Protein AF-A0A834W9T8-F1 (afdb_monomer)

Foldseek 3Di:
DPPVVVVVVVVVVVVVVVVVVVLVVVVVVPPDDPCVVVVHDPLLVVLVSVVCQLPVPCVVQQDDDPVCSVPRDGLVVLLVVLVVQAAHEEEQQDCFLNSNVQNVVVGYPYYHYHHPDVVRVLNNLRNHADAEEEEEFDCPPPCNVVDQEREQCSTPPHGNLVVLVSRVSRYQWYKYWFAARYDVVNVQVSQVVDVVGWFKDWAFDDDPNDTGTIIMTTHPVDPDGDPPPPDDPPPPPDDDDDDDD

Secondary structure (DSSP, 8-state):
--HHHHHHHHHHHHHHHHHHHHHHHHHTT--SSTTGGGT--TTTHHHHTTHHHH-TTGGGT----HHHHHHPPPHHHHHHHHHTTTTSEEEETT-TTSHHHHHHHTTSSEEEE--SSHHHHHHHHHH---S-EEE-----GGGGGG-SSB-GGG-SSS-HHHHHHHHHTT-S-EEEEEETTB-HHHHHHHHHTSSSPPPEEEEEEEETTEEEEEEEEESTT-SSPPP-----S-S----------

Structure (mmCIF, N/CA/C/O backbone):
data_AF-A0A834W9T8-F1
#
_entry.id   AF-A0A834W9T8-F1
#
loop_
_atom_site.group_PDB
_atom_site.id
_atom_site.type_symbol
_atom_site.label_atom_id
_atom_site.label_alt_id
_atom_site.label_comp_id
_atom_site.label_asym_id
_atom_site.label_entity_id
_atom_site.label_seq_id
_atom_site.pdbx_PDB_ins_code
_atom_site.Cartn_x
_atom_site.Cartn_y
_atom_site.Cartn_z
_atom_site.occupancy
_atom_site.B_iso_or_equiv
_atom_site.auth_seq_id
_atom_site.auth_comp_id
_atom_site.auth_asym_id
_atom_site.auth_atom_id
_atom_site.pdbx_PDB_model_num
ATOM 1 N N . MET A 1 1 ? -38.778 -13.005 1.662 1.00 46.00 1 MET A N 1
ATOM 2 C CA . MET A 1 1 ? -37.693 -12.886 2.674 1.00 46.00 1 MET A CA 1
ATOM 3 C C . MET A 1 1 ? -37.247 -11.435 2.972 1.00 46.00 1 MET A C 1
ATOM 5 O O . MET A 1 1 ? -36.174 -11.239 3.527 1.00 46.00 1 MET A O 1
ATOM 9 N N . SER A 1 2 ? -38.063 -10.403 2.703 1.00 54.81 2 SER A N 1
ATOM 10 C CA . SER A 1 2 ? -37.596 -8.997 2.713 1.00 54.81 2 SER A CA 1
ATOM 11 C C . SER A 1 2 ? -37.804 -8.235 4.044 1.00 54.81 2 SER A C 1
ATOM 13 O O . SER A 1 2 ? -36.950 -7.459 4.459 1.00 54.81 2 SER A O 1
ATOM 15 N N . ALA A 1 3 ? -38.865 -8.510 4.816 1.00 46.69 3 ALA A N 1
ATOM 16 C CA . ALA A 1 3 ? -39.193 -7.703 6.007 1.00 46.69 3 ALA A CA 1
ATOM 17 C C . ALA A 1 3 ? -38.300 -7.956 7.248 1.00 46.69 3 ALA A C 1
ATOM 19 O O . ALA A 1 3 ? -38.043 -7.042 8.038 1.00 46.69 3 ALA A O 1
ATOM 20 N N . LYS A 1 4 ? -37.787 -9.186 7.425 1.00 42.19 4 LYS A N 1
ATOM 21 C CA . LYS A 1 4 ? -36.972 -9.572 8.598 1.00 42.19 4 LYS A CA 1
ATOM 22 C C . LYS A 1 4 ? -35.574 -8.926 8.588 1.00 42.19 4 LYS A C 1
ATOM 24 O O . LYS A 1 4 ? -35.050 -8.598 9.653 1.00 42.19 4 LYS A O 1
ATOM 29 N N . ASN A 1 5 ? -34.999 -8.666 7.409 1.00 47.34 5 ASN A N 1
ATOM 30 C CA . ASN A 1 5 ? -33.692 -8.008 7.272 1.00 47.34 5 ASN A CA 1
ATOM 31 C C . ASN A 1 5 ? -33.754 -6.505 7.596 1.00 47.34 5 ASN A C 1
ATOM 33 O O . ASN A 1 5 ? -32.863 -5.977 8.267 1.00 47.34 5 ASN A O 1
ATOM 37 N N . THR A 1 6 ? -34.845 -5.832 7.230 1.00 46.88 6 THR A N 1
ATOM 38 C CA . THR A 1 6 ? -35.058 -4.395 7.477 1.00 46.88 6 THR A CA 1
ATOM 39 C C . THR A 1 6 ? -35.249 -4.082 8.965 1.00 46.88 6 THR A C 1
ATOM 41 O O . THR A 1 6 ? -34.716 -3.093 9.475 1.00 46.88 6 THR A O 1
ATOM 44 N N . LEU A 1 7 ? -35.946 -4.956 9.702 1.00 50.94 7 LEU A N 1
ATOM 45 C CA . LEU A 1 7 ? -36.106 -4.863 11.161 1.00 50.94 7 LEU A CA 1
ATOM 46 C C . LEU A 1 7 ? -34.779 -5.092 11.905 1.00 50.94 7 LEU A C 1
ATOM 48 O O . LEU A 1 7 ? -34.467 -4.356 12.845 1.00 50.94 7 LEU A O 1
ATOM 52 N N . LYS A 1 8 ? -33.954 -6.041 11.441 1.00 49.16 8 LYS A N 1
ATOM 53 C CA . LYS A 1 8 ? -32.630 -6.347 12.015 1.00 49.16 8 LYS A CA 1
ATOM 54 C C . LYS A 1 8 ? -31.613 -5.227 11.750 1.00 49.16 8 LYS A C 1
ATOM 56 O O . LYS A 1 8 ? -30.835 -4.872 12.636 1.00 49.16 8 LYS A O 1
ATOM 61 N N . GLN A 1 9 ? -31.657 -4.598 10.571 1.00 48.81 9 GLN A N 1
ATOM 62 C CA . GLN A 1 9 ? -30.859 -3.403 10.266 1.00 48.81 9 GLN A CA 1
ATOM 63 C C . GLN A 1 9 ? -31.317 -2.172 11.066 1.00 48.81 9 GLN A C 1
ATOM 65 O O . GLN A 1 9 ? -30.479 -1.438 11.596 1.00 48.81 9 GLN A O 1
ATOM 70 N N . ARG A 1 10 ? -32.632 -1.955 11.224 1.00 46.84 10 ARG A N 1
ATOM 71 C CA . ARG A 1 10 ? -33.179 -0.870 12.061 1.00 46.84 10 ARG A CA 1
ATOM 72 C C . ARG A 1 10 ? -32.844 -1.051 13.545 1.00 46.84 10 ARG A C 1
ATOM 74 O O . ARG A 1 10 ? -32.518 -0.061 14.203 1.00 46.84 10 ARG A O 1
ATOM 81 N N . SER A 1 11 ? -32.861 -2.280 14.072 1.00 44.25 11 SER A N 1
ATOM 82 C CA . SER A 1 11 ? -32.499 -2.548 15.473 1.00 44.25 11 SER A CA 1
ATOM 83 C C . SER A 1 11 ? -30.999 -2.346 15.731 1.00 44.25 11 SER A C 1
ATOM 85 O O . SER A 1 11 ? -30.639 -1.682 16.704 1.00 44.25 11 SER A O 1
ATOM 87 N N . ARG A 1 12 ? -30.127 -2.785 14.806 1.00 51.12 12 ARG A N 1
ATOM 88 C CA . ARG A 1 12 ? -28.674 -2.519 14.844 1.00 51.12 12 ARG A CA 1
ATOM 89 C C . ARG A 1 12 ? -28.347 -1.025 14.724 1.00 51.12 12 ARG A C 1
ATOM 91 O O . ARG A 1 12 ? -27.495 -0.528 15.455 1.00 51.12 12 ARG A O 1
ATOM 98 N N . ARG A 1 13 ? -29.054 -0.274 13.867 1.00 49.47 13 ARG A N 1
ATOM 99 C CA . ARG A 1 13 ? -28.931 1.198 13.788 1.00 49.47 13 ARG A CA 1
ATOM 100 C C . ARG A 1 13 ? -29.373 1.877 15.091 1.00 49.47 13 ARG A C 1
ATOM 102 O O . ARG A 1 13 ? -28.689 2.784 15.560 1.00 49.47 13 ARG A O 1
ATOM 109 N N . ARG A 1 14 ? -30.465 1.422 15.724 1.00 46.31 14 ARG A N 1
ATOM 110 C CA . ARG A 1 14 ? -30.930 1.933 17.032 1.00 46.31 14 ARG A CA 1
ATOM 111 C C . ARG A 1 14 ? -29.964 1.602 18.177 1.00 46.31 14 ARG A C 1
ATOM 113 O O . ARG A 1 14 ? -29.760 2.462 19.034 1.00 46.31 14 ARG A O 1
ATOM 120 N N . SER A 1 15 ? -29.341 0.419 18.188 1.00 51.34 15 SER A N 1
ATOM 121 C CA . SER A 1 15 ? -28.356 0.046 19.215 1.00 51.34 15 SER A CA 1
ATOM 122 C C . SER A 1 15 ? -27.046 0.833 19.076 1.00 51.34 15 SER A C 1
ATOM 124 O O . SER A 1 15 ? -26.549 1.350 20.077 1.00 51.34 15 SER A O 1
ATOM 126 N N . LYS A 1 16 ? -26.554 1.049 17.844 1.00 54.78 16 LYS A N 1
ATOM 127 C CA . LYS A 1 16 ? -25.393 1.917 17.562 1.00 54.78 16 LYS A CA 1
ATOM 128 C C . LYS A 1 16 ? -25.651 3.381 17.950 1.00 54.78 16 LYS A C 1
ATOM 130 O O . LYS A 1 16 ? -24.839 3.972 18.661 1.00 54.78 16 LYS A O 1
ATOM 135 N N . LYS A 1 17 ? -26.822 3.946 17.608 1.00 51.41 17 LYS A N 1
ATOM 136 C CA . LYS A 1 17 ? -27.223 5.308 18.034 1.00 51.41 17 LYS A CA 1
ATOM 137 C C . LYS A 1 17 ? -27.352 5.438 19.557 1.00 51.41 17 LYS A C 1
ATOM 139 O O . LYS A 1 17 ? -27.009 6.484 20.108 1.00 51.41 17 LYS A O 1
ATOM 144 N N . ARG A 1 18 ? -27.832 4.393 20.248 1.00 51.47 18 ARG A N 1
ATOM 145 C CA . ARG A 1 18 ? -27.901 4.345 21.720 1.00 51.47 18 ARG A CA 1
ATOM 146 C C . ARG A 1 18 ? -26.512 4.290 22.363 1.00 51.47 18 ARG A C 1
ATOM 148 O O . ARG A 1 18 ? -26.304 5.025 23.323 1.00 51.47 18 ARG A O 1
ATOM 155 N N . LYS A 1 19 ? -25.561 3.519 21.816 1.00 55.72 19 LYS A N 1
ATOM 156 C CA . LYS A 1 19 ? -24.161 3.487 22.288 1.00 55.72 19 LYS A CA 1
ATOM 157 C C . LYS A 1 19 ? -23.467 4.846 22.127 1.00 55.72 19 LYS A C 1
ATOM 159 O O . LYS A 1 19 ? -22.950 5.366 23.108 1.00 55.72 19 LYS A O 1
ATOM 164 N N . CYS A 1 20 ? -23.578 5.487 20.962 1.00 50.72 20 CYS A N 1
ATOM 165 C CA . CYS A 1 20 ? -22.986 6.810 20.720 1.00 50.72 20 CYS A CA 1
ATOM 166 C C . CYS A 1 20 ? -23.618 7.923 21.597 1.00 50.72 20 CYS A C 1
ATOM 168 O O . CYS A 1 20 ? -22.912 8.750 22.177 1.00 50.72 20 CYS A O 1
ATOM 170 N N . LYS A 1 21 ? -24.949 7.911 21.809 1.00 54.28 21 LYS A N 1
ATOM 171 C CA . LYS A 1 21 ? -25.625 8.844 22.744 1.00 54.28 21 LYS A CA 1
ATOM 172 C C . LYS A 1 21 ? -25.277 8.589 24.219 1.00 54.28 21 LYS A C 1
ATOM 174 O O . LYS A 1 21 ? -25.126 9.544 24.978 1.00 54.28 21 LYS A O 1
ATOM 179 N N . SER A 1 22 ? -25.157 7.324 24.623 1.00 51.47 22 SER A N 1
ATOM 180 C CA . SER A 1 22 ? -24.707 6.913 25.961 1.00 51.47 22 SER A CA 1
ATOM 181 C C . SER A 1 22 ? -23.278 7.398 26.239 1.00 51.47 22 SER A C 1
ATOM 183 O O . SER A 1 22 ? -23.014 7.942 27.311 1.00 51.47 22 SER A O 1
ATOM 185 N N . GLN A 1 23 ? -22.390 7.317 25.243 1.00 56.62 23 GLN A N 1
ATOM 186 C CA . GLN A 1 23 ? -21.025 7.839 25.325 1.00 56.62 23 GLN A CA 1
ATOM 187 C C . GLN A 1 23 ? -20.976 9.368 25.391 1.00 56.62 23 GLN A C 1
ATOM 189 O O . GLN A 1 23 ? -20.285 9.888 26.258 1.00 56.62 23 GLN A O 1
ATOM 194 N N . ARG A 1 24 ? -21.782 10.104 24.607 1.00 53.50 24 ARG A N 1
ATOM 195 C CA . ARG A 1 24 ? -21.896 11.576 24.743 1.00 53.50 24 ARG A CA 1
ATOM 196 C C . ARG A 1 24 ? -22.295 12.028 26.157 1.00 53.50 24 ARG A C 1
ATOM 198 O O . ARG A 1 24 ? -21.868 13.093 26.590 1.00 53.50 24 ARG A O 1
ATOM 205 N N . ARG A 1 25 ? -23.092 11.233 26.889 1.00 50.53 25 ARG A N 1
ATOM 206 C CA . ARG A 1 25 ? -23.411 11.489 28.310 1.00 50.53 25 ARG A CA 1
ATOM 207 C C . ARG A 1 25 ? -22.255 11.128 29.251 1.00 50.53 25 ARG A C 1
ATOM 209 O O . ARG A 1 25 ? -22.010 11.875 30.189 1.00 50.53 25 ARG A O 1
ATOM 216 N N . ARG A 1 26 ? -21.506 10.053 28.980 1.00 49.72 26 ARG A N 1
ATOM 217 C CA . ARG A 1 26 ? -20.294 9.675 29.739 1.00 49.72 26 ARG A CA 1
ATOM 218 C C . ARG A 1 26 ? -19.139 10.673 29.568 1.00 49.72 26 ARG A C 1
ATOM 220 O O . ARG A 1 26 ? -18.447 10.939 30.541 1.00 49.72 26 ARG A O 1
ATOM 227 N N . VAL A 1 27 ? -18.997 11.286 28.388 1.00 50.19 27 VAL A N 1
ATOM 228 C CA . VAL A 1 27 ? -18.018 12.357 28.102 1.00 50.19 27 VAL A CA 1
ATOM 229 C C . VAL A 1 27 ? -18.261 13.608 28.960 1.00 50.19 27 VAL A C 1
ATOM 231 O O . VAL A 1 27 ? -17.309 14.284 29.327 1.00 50.19 27 VAL A O 1
ATOM 234 N N . LYS A 1 28 ? -19.510 13.899 29.359 1.00 48.25 28 LYS A N 1
ATOM 235 C CA . LYS A 1 28 ? -19.801 14.986 30.316 1.00 48.25 28 LYS A CA 1
ATOM 236 C C . LYS A 1 28 ? -19.438 14.648 31.770 1.00 48.25 28 LYS A C 1
ATOM 238 O O . LYS A 1 28 ? -19.301 15.569 32.563 1.00 48.25 28 LYS A O 1
ATOM 243 N N . ILE A 1 29 ? -19.313 13.364 32.115 1.00 48.97 29 ILE A N 1
ATOM 244 C CA . ILE A 1 29 ? -19.117 12.880 33.494 1.00 48.97 29 ILE A CA 1
ATOM 245 C C . ILE A 1 29 ? -17.640 12.536 33.771 1.00 48.97 29 ILE A C 1
ATOM 247 O O . ILE A 1 29 ? -17.193 12.639 34.904 1.00 48.97 29 ILE A O 1
ATOM 251 N N . PHE A 1 30 ? -16.852 12.193 32.747 1.00 46.69 30 PHE A N 1
ATOM 252 C CA . PHE A 1 30 ? -15.428 11.849 32.867 1.00 46.69 30 PHE A CA 1
ATOM 253 C C . PHE A 1 30 ? -14.510 13.012 32.457 1.00 46.69 30 PHE A C 1
ATOM 255 O O . PHE A 1 30 ? -13.712 12.898 31.533 1.00 46.69 30 PHE A O 1
ATOM 262 N N . LYS A 1 31 ? -14.597 14.140 33.164 1.00 48.34 31 LYS A N 1
ATOM 263 C CA . LYS A 1 31 ? -13.443 15.037 33.303 1.00 48.34 31 LYS A CA 1
ATOM 264 C C . LYS A 1 31 ? -12.632 14.497 34.474 1.00 48.34 31 LYS A C 1
ATOM 266 O O . LYS A 1 31 ? -13.047 14.729 35.597 1.00 48.34 31 LYS A O 1
ATOM 271 N N . ASN A 1 32 ? -11.610 13.677 34.219 1.00 45.62 32 ASN A N 1
ATOM 272 C CA . ASN A 1 32 ? -10.421 13.528 35.076 1.00 45.62 32 ASN A CA 1
ATOM 273 C C . ASN A 1 32 ? -9.493 12.415 34.546 1.00 45.62 32 ASN A C 1
ATOM 275 O O . ASN A 1 32 ? -9.754 11.223 34.711 1.00 45.62 32 ASN A O 1
ATOM 279 N N . GLY A 1 33 ? -8.384 12.825 33.925 1.00 53.91 33 GLY A N 1
ATOM 280 C CA . GLY A 1 33 ? -7.061 12.211 34.108 1.00 53.91 33 GLY A CA 1
ATOM 281 C C . GLY A 1 33 ? -6.710 10.895 33.403 1.00 53.91 33 GLY A C 1
ATOM 282 O O . GLY A 1 33 ? -5.591 10.423 33.589 1.00 53.91 33 GLY A O 1
ATOM 283 N N . LYS A 1 34 ? -7.591 10.276 32.604 1.00 53.12 34 LYS A N 1
ATOM 284 C CA . LYS A 1 34 ? -7.247 9.013 31.907 1.00 53.12 34 LYS A CA 1
ATOM 285 C C . LYS A 1 34 ? -6.320 9.191 30.696 1.00 53.12 34 LYS A C 1
ATOM 287 O O . LYS A 1 34 ? -5.486 8.325 30.477 1.00 53.12 34 LYS A O 1
ATOM 292 N N . ALA A 1 35 ? -6.425 10.296 29.955 1.00 54.16 35 ALA A N 1
ATOM 293 C CA . ALA A 1 35 ? -5.640 10.521 28.735 1.00 54.16 35 ALA A CA 1
ATOM 294 C C . ALA A 1 35 ? -4.136 10.715 29.013 1.00 54.16 35 ALA A C 1
ATOM 296 O O . ALA A 1 35 ? -3.299 10.175 28.296 1.00 54.16 35 ALA A O 1
ATOM 297 N N . ALA A 1 36 ? -3.791 11.387 30.117 1.00 55.72 36 ALA A N 1
ATOM 298 C CA . ALA A 1 36 ? -2.400 11.610 30.517 1.00 55.72 36 ALA A CA 1
ATOM 299 C C . ALA A 1 36 ? -1.642 10.305 30.837 1.00 55.72 36 ALA A C 1
ATOM 301 O O . ALA A 1 36 ? -0.440 10.224 30.607 1.00 55.72 36 ALA A O 1
ATOM 302 N N . LYS A 1 37 ? -2.335 9.262 31.324 1.00 57.28 37 LYS A N 1
ATOM 303 C CA . LYS A 1 37 ? -1.726 7.945 31.598 1.00 57.28 37 LYS A CA 1
ATOM 304 C C . LYS A 1 37 ? -1.409 7.139 30.335 1.00 57.28 37 LYS A C 1
ATOM 306 O O . LYS A 1 37 ? -0.614 6.213 30.409 1.00 57.28 37 LYS A O 1
ATOM 311 N N . GLU A 1 38 ? -2.019 7.483 29.204 1.00 63.41 38 GLU A N 1
ATOM 312 C CA . GLU A 1 38 ? -1.810 6.824 27.907 1.00 63.41 38 GLU A CA 1
ATOM 313 C C . GLU A 1 38 ? -0.880 7.643 26.989 1.00 63.41 38 GLU A C 1
ATOM 315 O O . GLU A 1 38 ? -0.776 7.349 25.803 1.00 63.41 38 GLU A O 1
ATOM 320 N N . GLY A 1 39 ? -0.205 8.676 27.517 1.00 69.56 39 GLY A N 1
ATOM 321 C CA . GLY A 1 39 ? 0.719 9.515 26.742 1.00 69.56 39 GLY A CA 1
ATOM 322 C C . GLY A 1 39 ? 0.032 10.415 25.708 1.00 69.56 39 GLY A C 1
ATOM 323 O O . GLY A 1 39 ? 0.673 10.885 24.774 1.00 69.56 39 GLY A O 1
ATOM 324 N N . ILE A 1 40 ? -1.275 10.653 25.851 1.00 76.19 40 ILE A N 1
ATOM 325 C CA . ILE A 1 40 ? -2.068 11.407 24.878 1.00 76.19 40 ILE A CA 1
ATOM 326 C C . ILE A 1 40 ? -1.921 12.911 25.131 1.00 76.19 40 ILE A C 1
ATOM 328 O O . ILE A 1 40 ? -2.236 13.398 26.220 1.00 76.19 40 ILE A O 1
ATOM 332 N N . SER A 1 41 ? -1.489 13.652 24.103 1.00 80.50 41 SER A N 1
ATOM 333 C CA . SER A 1 41 ? -1.386 15.116 24.150 1.00 80.50 41 SER A CA 1
ATOM 334 C C . SER A 1 41 ? -2.744 15.757 24.490 1.00 80.50 41 SER A C 1
ATOM 336 O O . SER A 1 41 ? -3.769 15.357 23.920 1.00 80.50 41 SER A O 1
ATOM 338 N N . PRO A 1 42 ? -2.784 16.795 25.353 1.00 80.81 42 PRO A N 1
ATOM 339 C CA . PRO A 1 42 ? -4.008 17.546 25.641 1.00 80.81 42 PRO A CA 1
ATOM 340 C C . PRO A 1 42 ? -4.714 18.077 24.384 1.00 80.81 42 PRO A C 1
ATOM 342 O O . PRO A 1 42 ? -5.937 18.212 24.374 1.00 80.81 42 PRO A O 1
ATOM 345 N N . LEU A 1 43 ? -3.962 18.331 23.304 1.00 81.88 43 LEU A N 1
ATOM 346 C CA . LEU A 1 43 ? -4.485 18.835 22.031 1.00 81.88 43 LEU A CA 1
ATOM 347 C C . LEU A 1 43 ? -5.436 17.839 21.351 1.00 81.88 43 LEU A C 1
ATOM 349 O O . LEU A 1 43 ? -6.443 18.239 20.762 1.00 81.88 43 LEU A O 1
ATOM 353 N N . VAL A 1 44 ? -5.166 16.538 21.488 1.00 84.94 44 VAL A N 1
ATOM 354 C CA . VAL A 1 44 ? -5.949 15.475 20.840 1.00 84.94 44 VAL A CA 1
ATOM 355 C C . VAL A 1 44 ? -6.897 14.749 21.801 1.00 84.94 44 VAL A C 1
ATOM 357 O O . VAL A 1 44 ? -7.703 13.927 21.366 1.00 84.94 44 VAL A O 1
ATOM 360 N N . GLU A 1 45 ? -6.884 15.081 23.098 1.00 86.06 45 GLU A N 1
ATOM 361 C CA . GLU A 1 45 ? -7.671 14.410 24.148 1.00 86.06 45 GLU A CA 1
ATOM 362 C C . GLU A 1 45 ? -9.172 14.324 23.803 1.00 86.06 4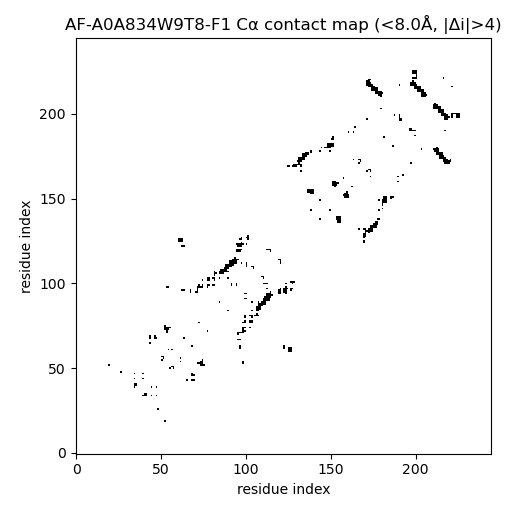5 GLU A C 1
ATOM 364 O O . GLU A 1 45 ? -9.810 13.271 23.922 1.00 86.06 45 GLU A O 1
ATOM 369 N N . LYS A 1 46 ? -9.749 15.418 23.292 1.00 85.44 46 LYS A N 1
ATOM 370 C CA . LYS A 1 46 ? -11.150 15.458 22.840 1.00 85.44 46 LYS A CA 1
ATOM 371 C C . LYS A 1 46 ? -11.443 14.411 21.756 1.00 85.44 46 LYS A C 1
ATOM 373 O O . LYS A 1 46 ? -12.551 13.863 21.725 1.00 85.44 46 LYS A O 1
ATOM 378 N N . TYR A 1 47 ? -10.499 14.170 20.851 1.00 79.44 47 TYR A N 1
ATOM 379 C CA . TYR A 1 47 ? -10.627 13.216 19.747 1.00 79.44 47 TYR A CA 1
ATOM 380 C C . TYR A 1 47 ? -10.360 11.787 20.220 1.00 79.44 47 TYR A C 1
ATOM 382 O O . TYR A 1 47 ? -11.104 10.883 19.842 1.00 79.44 47 TYR A O 1
ATOM 390 N N . TRP A 1 48 ? -9.426 11.593 21.156 1.00 88.12 48 TRP A N 1
ATOM 391 C CA . TRP A 1 48 ? -9.177 10.307 21.813 1.00 88.12 48 TRP A CA 1
ATOM 392 C C . TRP A 1 48 ? -10.438 9.717 22.458 1.00 88.12 48 TRP A C 1
ATOM 394 O O . TRP A 1 48 ? -10.764 8.540 22.273 1.00 88.12 48 TRP A O 1
ATOM 404 N N . PHE A 1 49 ? -11.218 10.538 23.171 1.00 86.44 49 PHE A N 1
ATOM 405 C CA . PHE A 1 49 ? -12.496 10.100 23.751 1.00 86.44 49 PHE A CA 1
ATOM 406 C C . PHE A 1 49 ? -13.561 9.755 22.699 1.00 86.44 49 PHE A C 1
ATOM 408 O O . PHE A 1 49 ? -14.541 9.071 23.005 1.00 86.44 49 PHE A O 1
ATOM 415 N N . GLN A 1 50 ? -13.372 10.211 21.462 1.00 85.88 50 GLN A N 1
ATOM 416 C CA . GLN A 1 50 ? -14.232 9.948 20.313 1.00 85.88 50 GLN A CA 1
ATOM 417 C C . GLN A 1 50 ? -13.635 8.922 19.346 1.00 85.88 50 GLN A C 1
ATOM 419 O O . GLN A 1 50 ? -14.243 8.674 18.309 1.00 85.88 50 GLN A O 1
ATOM 424 N N . ARG A 1 51 ? -12.502 8.285 19.668 1.00 92.56 51 ARG A N 1
ATOM 425 C CA . ARG A 1 51 ? -11.771 7.402 18.745 1.00 92.56 51 ARG A CA 1
ATOM 426 C C . ARG A 1 51 ? -12.633 6.309 18.110 1.00 92.56 51 ARG A C 1
ATOM 428 O O . ARG A 1 51 ? -12.516 6.074 16.919 1.00 92.56 51 ARG A O 1
ATOM 435 N N . TYR A 1 52 ? -13.599 5.741 18.838 1.00 91.44 52 TYR A N 1
ATOM 436 C CA . TYR A 1 52 ? -14.526 4.734 18.291 1.00 91.44 52 TYR A CA 1
ATOM 437 C C . TYR A 1 52 ? -15.586 5.292 17.326 1.00 91.44 52 TYR A C 1
ATOM 439 O O . TYR A 1 52 ? -16.238 4.534 16.609 1.00 91.44 52 TYR A O 1
ATOM 447 N N . CYS A 1 53 ? -15.802 6.609 17.326 1.00 83.88 53 CYS A N 1
ATOM 448 C CA . CYS A 1 53 ? -16.594 7.307 16.312 1.00 83.88 53 CYS A CA 1
ATOM 449 C C . CYS A 1 53 ? -15.763 7.616 15.058 1.00 83.88 53 CYS A C 1
ATOM 451 O O . CYS A 1 53 ? -16.341 7.743 13.979 1.00 83.88 53 CYS A O 1
ATOM 453 N N . LEU A 1 54 ? -14.441 7.759 15.206 1.00 85.69 54 LEU A N 1
ATOM 454 C CA . LEU A 1 54 ? -13.502 7.966 14.101 1.00 85.69 54 LEU A CA 1
ATOM 455 C C . LEU A 1 54 ? -13.185 6.636 13.405 1.00 85.69 54 LEU A C 1
ATOM 457 O O . LEU A 1 54 ? -13.343 6.543 12.196 1.00 85.69 54 LEU A O 1
ATOM 461 N N . PHE A 1 55 ? -12.877 5.596 14.185 1.00 91.88 55 PHE A N 1
ATOM 462 C CA . PHE A 1 55 ? -12.708 4.211 13.751 1.00 91.88 55 PHE A CA 1
ATOM 463 C C . PHE A 1 55 ? -13.396 3.257 14.727 1.00 91.88 55 PHE A C 1
ATOM 465 O O . PHE A 1 55 ? -12.977 3.081 15.869 1.00 91.88 55 PHE A O 1
ATOM 472 N N . SER A 1 56 ? -14.437 2.565 14.278 1.00 91.00 56 SER A N 1
ATOM 473 C CA . SER A 1 56 ? -15.174 1.596 15.098 1.00 91.00 56 SER A CA 1
ATOM 474 C C . SER A 1 56 ? -14.315 0.414 15.554 1.00 91.00 56 SER A C 1
ATOM 476 O O . SER A 1 56 ? -14.615 -0.190 16.584 1.00 91.00 56 SER A O 1
ATOM 478 N N . LYS A 1 57 ? -13.244 0.122 14.808 1.00 90.19 57 LYS A N 1
ATOM 479 C CA . LYS A 1 57 ? -12.244 -0.922 15.061 1.00 90.19 57 LYS A CA 1
ATOM 480 C C . LYS A 1 57 ? -10.912 -0.351 15.567 1.00 90.19 57 LYS A C 1
ATOM 482 O O . LYS A 1 57 ? -9.869 -0.919 15.281 1.00 90.19 57 LYS A O 1
ATOM 487 N N . TYR A 1 58 ? -10.940 0.771 16.291 1.00 92.00 58 TYR A N 1
ATOM 488 C CA . TYR A 1 58 ? -9.725 1.445 16.770 1.00 92.00 58 TYR A CA 1
ATOM 489 C C . TYR A 1 58 ? -8.732 0.490 17.461 1.00 92.00 58 TYR A C 1
ATOM 491 O O . TYR A 1 58 ? -7.549 0.480 17.137 1.00 92.00 58 TYR A O 1
ATOM 499 N N . ASP A 1 59 ? -9.233 -0.380 18.342 1.00 90.69 59 ASP A N 1
ATOM 500 C CA . ASP A 1 59 ? -8.401 -1.307 19.121 1.00 90.69 59 ASP A CA 1
ATOM 501 C C . ASP A 1 59 ? -7.836 -2.489 18.294 1.00 90.69 59 ASP A C 1
ATOM 503 O O . ASP A 1 59 ? -7.079 -3.289 18.830 1.00 90.69 59 ASP A O 1
ATOM 507 N N . GLU A 1 60 ? -8.155 -2.613 16.995 1.00 86.19 60 GLU A N 1
ATOM 508 C CA . GLU A 1 60 ? -7.541 -3.601 16.081 1.00 86.19 60 GLU A CA 1
ATOM 509 C C . GLU A 1 60 ? -6.186 -3.124 15.509 1.00 86.19 60 GLU A C 1
ATOM 511 O O . GLU A 1 60 ? -5.747 -3.627 14.478 1.00 86.19 60 GLU A O 1
ATOM 516 N N . GLY A 1 61 ? -5.527 -2.159 16.160 1.00 86.00 61 GLY A N 1
ATOM 517 C CA . GLY A 1 61 ? -4.205 -1.663 15.761 1.00 86.00 61 GLY A CA 1
ATOM 518 C C . GLY A 1 61 ? -4.223 -0.408 14.886 1.00 86.00 61 GLY A C 1
ATOM 519 O O . GLY A 1 61 ? -3.257 -0.168 14.163 1.00 86.00 61 GLY A O 1
ATOM 520 N N . ILE A 1 62 ? -5.292 0.399 14.942 1.00 90.31 62 ILE A N 1
ATOM 521 C CA . ILE A 1 62 ? -5.331 1.685 14.233 1.00 90.31 62 ILE A CA 1
ATOM 522 C C . ILE A 1 62 ? -4.238 2.607 14.777 1.00 90.31 62 ILE A C 1
ATOM 524 O O . ILE A 1 62 ? -4.133 2.820 15.987 1.00 90.31 62 ILE A O 1
ATOM 528 N N . LYS A 1 63 ? -3.450 3.180 13.867 1.00 91.31 63 LYS A N 1
ATOM 529 C CA . LYS A 1 63 ? -2.408 4.161 14.170 1.00 91.31 63 LYS A CA 1
ATOM 530 C C . LYS A 1 63 ? -2.845 5.546 13.712 1.00 91.31 63 LYS A C 1
ATOM 532 O O . LYS A 1 63 ? -3.485 5.700 12.671 1.00 91.31 63 LYS A O 1
ATOM 537 N N . MET A 1 64 ? -2.491 6.542 14.514 1.00 89.19 64 MET A N 1
ATOM 538 C CA . MET A 1 64 ? -2.866 7.939 14.330 1.00 89.19 64 MET A CA 1
ATOM 539 C C . MET A 1 64 ? -1.682 8.824 14.700 1.00 89.19 64 MET A C 1
ATOM 541 O O . MET A 1 64 ? -1.075 8.619 15.752 1.00 89.19 64 MET A O 1
ATOM 545 N N . ASP A 1 65 ? -1.408 9.826 13.880 1.00 88.19 65 ASP A N 1
ATOM 546 C CA . ASP A 1 65 ? -0.561 10.955 14.242 1.00 88.19 65 ASP A CA 1
ATOM 547 C C . ASP A 1 65 ? -1.414 12.139 14.717 1.00 88.19 65 ASP A C 1
ATOM 549 O O . ASP A 1 65 ? -2.649 12.087 14.713 1.00 88.19 65 ASP A O 1
ATOM 553 N N . GLU A 1 66 ? -0.758 13.205 15.176 1.00 85.44 66 GLU A N 1
ATOM 554 C CA . GLU A 1 66 ? -1.439 14.359 15.763 1.00 85.44 66 GLU A CA 1
ATOM 555 C C . GLU A 1 66 ? -2.436 14.997 14.786 1.00 85.44 66 GLU A C 1
ATOM 557 O O . GLU A 1 66 ? -3.597 15.211 15.135 1.00 85.44 66 GLU A O 1
ATOM 562 N N . GLU A 1 67 ? -2.026 15.218 13.536 1.00 81.06 67 GLU A N 1
ATOM 563 C CA . GLU A 1 67 ? -2.900 15.791 12.516 1.00 81.06 67 GLU A CA 1
ATOM 564 C C . GLU A 1 67 ? -4.045 14.849 12.122 1.00 81.06 67 GLU A C 1
ATOM 566 O O . GLU A 1 67 ? -5.177 15.305 11.950 1.00 81.06 67 GLU A O 1
ATOM 571 N N . GLY A 1 68 ? -3.801 13.538 12.039 1.00 85.88 68 GLY A N 1
ATOM 572 C CA . GLY A 1 68 ? -4.829 12.547 11.747 1.00 85.88 68 GLY A CA 1
ATOM 573 C C . GLY A 1 68 ? -5.997 12.619 12.728 1.00 85.88 68 GLY A C 1
ATOM 574 O O . GLY A 1 68 ? -7.147 12.452 12.322 1.00 85.88 68 GLY A O 1
ATOM 575 N N . TRP A 1 69 ? -5.749 12.931 14.006 1.00 88.81 69 TRP A N 1
ATOM 576 C CA . TRP A 1 69 ? -6.819 13.132 14.989 1.00 88.81 69 TRP A CA 1
ATOM 577 C C . TRP A 1 69 ? -7.743 14.305 14.651 1.00 88.81 69 T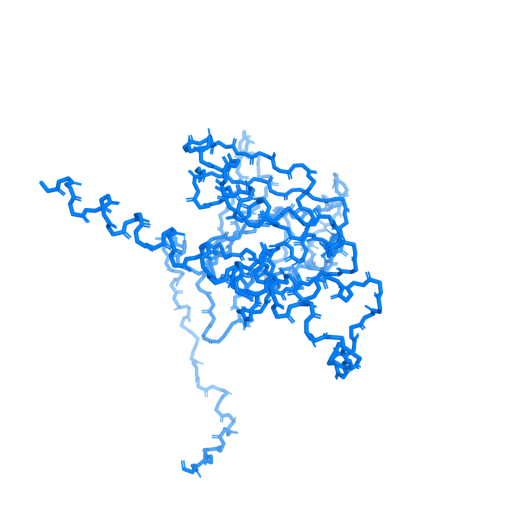RP A C 1
ATOM 579 O O . TRP A 1 69 ? -8.938 14.232 14.947 1.00 88.81 69 TRP A O 1
ATOM 589 N N . PHE A 1 70 ? -7.212 15.367 14.040 1.00 80.50 70 PHE A N 1
ATOM 590 C CA . PHE A 1 70 ? -7.977 16.552 13.651 1.00 80.50 70 PHE A CA 1
ATOM 591 C C . PHE A 1 70 ? -8.688 16.378 12.308 1.00 80.50 70 PHE A C 1
ATOM 593 O O . PHE A 1 70 ? -9.805 16.873 12.144 1.00 80.50 70 PHE A O 1
ATOM 600 N N . SER A 1 71 ? -8.045 15.701 11.354 1.00 81.88 71 SER A N 1
ATOM 601 C CA . SER A 1 71 ? -8.471 15.681 9.952 1.00 81.88 71 SER A CA 1
ATOM 602 C C . SER A 1 71 ? -9.252 14.432 9.550 1.00 81.88 71 SER A C 1
ATOM 604 O O . SER A 1 71 ? -10.000 14.474 8.568 1.00 81.88 71 SER A O 1
ATOM 606 N N . VAL A 1 72 ? -9.135 13.321 10.292 1.00 83.88 72 VAL A N 1
ATOM 607 C CA . VAL A 1 72 ? -9.802 12.077 9.899 1.00 83.88 72 VAL A CA 1
ATOM 608 C C . VAL A 1 72 ? -11.320 12.252 9.871 1.00 83.88 72 VAL A C 1
ATOM 610 O O . VAL A 1 72 ? -11.965 12.685 10.831 1.00 83.88 72 VAL A O 1
ATOM 613 N N . THR A 1 73 ? -11.918 11.878 8.742 1.00 79.69 73 THR A N 1
ATOM 614 C CA . THR A 1 73 ? -13.370 11.920 8.577 1.00 79.69 73 THR A CA 1
ATOM 615 C C . THR A 1 73 ? -14.015 10.867 9.486 1.00 79.69 73 THR A C 1
ATOM 617 O O . THR A 1 73 ? -13.670 9.689 9.375 1.00 79.69 73 THR A O 1
ATOM 620 N N . PRO A 1 74 ? -14.978 11.231 10.357 1.00 87.06 74 PRO A N 1
ATOM 621 C CA . PRO A 1 74 ? -15.680 10.260 11.191 1.00 87.06 74 PRO A CA 1
ATOM 622 C C . PRO A 1 74 ? -16.278 9.110 10.372 1.00 87.06 74 PRO A C 1
ATOM 624 O O . PRO A 1 74 ? -16.907 9.351 9.338 1.00 87.06 74 PRO A O 1
ATOM 627 N N . GLU A 1 75 ? -16.165 7.871 10.863 1.00 86.44 75 GLU A N 1
ATOM 628 C CA . GLU A 1 75 ? -16.499 6.658 10.098 1.00 86.44 75 GLU A CA 1
ATOM 629 C C . GLU A 1 75 ? -17.917 6.695 9.496 1.00 86.44 75 GLU A C 1
ATOM 631 O O . GLU A 1 75 ? -18.140 6.295 8.356 1.00 86.44 75 GLU A O 1
ATOM 636 N N . GLU A 1 76 ? -18.898 7.219 10.239 1.00 78.25 76 GLU A N 1
ATOM 637 C CA . GLU A 1 76 ? -20.293 7.320 9.781 1.00 78.25 76 GLU A CA 1
ATOM 638 C C . GLU A 1 76 ? -20.474 8.288 8.597 1.00 78.25 76 GLU A C 1
ATOM 640 O O . GLU A 1 76 ? -21.420 8.151 7.817 1.00 78.25 76 GLU A O 1
ATOM 645 N N . ILE A 1 77 ? -19.608 9.293 8.458 1.00 69.62 77 ILE A N 1
ATOM 646 C CA . ILE A 1 77 ? -19.591 10.190 7.295 1.00 69.62 77 ILE A CA 1
ATOM 647 C C . ILE A 1 77 ? -18.920 9.476 6.117 1.00 69.62 77 ILE A C 1
ATOM 649 O O . ILE A 1 77 ? -19.536 9.375 5.056 1.00 69.62 77 ILE A O 1
ATOM 653 N N . ALA A 1 78 ? -17.739 8.891 6.332 1.00 77.38 78 ALA A N 1
ATOM 654 C CA . ALA A 1 78 ? -16.987 8.172 5.302 1.00 77.38 78 ALA A CA 1
ATOM 655 C C . ALA A 1 78 ? -17.799 7.024 4.664 1.00 77.38 78 ALA A C 1
ATOM 657 O O . ALA A 1 78 ? -17.838 6.887 3.442 1.00 77.38 78 ALA A O 1
ATOM 658 N N . ILE A 1 79 ? -18.553 6.254 5.465 1.00 82.56 79 ILE A N 1
ATOM 659 C CA . ILE A 1 79 ? -19.460 5.205 4.958 1.00 82.56 79 ILE A CA 1
ATOM 660 C C . ILE A 1 79 ? -20.496 5.780 3.981 1.00 82.56 79 ILE A C 1
ATOM 662 O O . ILE A 1 79 ? -20.753 5.183 2.938 1.00 82.56 79 ILE A O 1
ATOM 666 N N . ARG A 1 80 ? -21.091 6.938 4.295 1.00 78.00 80 ARG A N 1
ATOM 667 C CA . ARG A 1 80 ? -22.118 7.568 3.445 1.00 78.00 80 ARG A CA 1
ATOM 668 C C . ARG A 1 80 ? -21.544 8.093 2.133 1.00 78.00 80 ARG A C 1
ATOM 670 O O . ARG A 1 80 ? -22.246 8.081 1.125 1.00 78.00 80 ARG A O 1
ATOM 677 N N . HIS A 1 81 ? -20.292 8.548 2.134 1.00 69.50 81 HIS A N 1
ATOM 678 C CA . HIS A 1 81 ? -19.592 8.889 0.897 1.00 69.50 81 HIS A CA 1
ATOM 679 C C . HIS A 1 81 ? -19.371 7.639 0.043 1.00 69.50 81 HIS A C 1
ATOM 681 O O . HIS A 1 81 ? -19.762 7.623 -1.123 1.00 69.50 81 HIS A O 1
ATOM 687 N N . ALA A 1 82 ? -18.866 6.561 0.646 1.00 78.19 82 ALA A N 1
ATOM 688 C CA . ALA A 1 82 ? -18.599 5.312 -0.057 1.00 78.19 82 ALA A CA 1
ATOM 689 C C . ALA A 1 82 ? -19.850 4.641 -0.648 1.00 78.19 82 ALA A C 1
ATOM 691 O O . ALA A 1 82 ? -19.769 4.058 -1.725 1.00 78.19 82 ALA A O 1
ATOM 692 N N . GLU A 1 83 ? -21.021 4.764 -0.010 1.00 83.94 83 GLU A N 1
ATOM 693 C CA . GLU A 1 83 ? -22.290 4.226 -0.535 1.00 83.94 83 GLU A CA 1
ATOM 694 C C . GLU A 1 83 ? -22.623 4.739 -1.952 1.00 83.94 83 GLU A C 1
ATOM 696 O O . GLU A 1 83 ? -23.225 4.011 -2.743 1.00 83.94 83 GLU A O 1
ATOM 701 N N . ARG A 1 84 ? -22.196 5.958 -2.311 1.00 77.25 84 ARG A N 1
ATOM 702 C CA . ARG A 1 84 ? -22.411 6.540 -3.651 1.00 77.25 84 ARG A CA 1
ATOM 703 C C . ARG A 1 84 ? -21.363 6.113 -4.685 1.00 77.25 84 ARG A C 1
ATOM 705 O O . ARG A 1 84 ? -21.578 6.273 -5.889 1.00 77.25 84 ARG A O 1
ATOM 712 N N . CYS A 1 85 ? -20.256 5.536 -4.234 1.00 71.00 85 CYS A N 1
ATOM 713 C CA . CYS A 1 85 ? -19.110 5.176 -5.067 1.00 71.00 85 CYS A CA 1
ATOM 714 C C . CYS A 1 85 ? -19.066 3.685 -5.438 1.00 71.00 85 CYS A C 1
ATOM 716 O O . CYS A 1 85 ? -18.086 3.240 -6.020 1.00 71.00 85 CYS A O 1
ATOM 718 N N . THR A 1 86 ? -20.129 2.927 -5.142 1.00 81.06 86 THR A N 1
ATOM 719 C CA . THR A 1 86 ? -20.215 1.486 -5.435 1.00 81.06 86 THR A CA 1
ATOM 720 C C . THR A 1 86 ? -19.895 1.182 -6.903 1.00 81.06 86 THR A C 1
ATOM 722 O O . THR A 1 86 ? -20.373 1.907 -7.784 1.00 81.06 86 THR A O 1
ATOM 725 N N . ASP A 1 87 ? -19.077 0.148 -7.119 1.00 78.81 87 ASP A N 1
ATOM 726 C CA . ASP A 1 87 ? -18.600 -0.351 -8.420 1.00 78.81 87 ASP A CA 1
ATOM 727 C C . ASP A 1 87 ? -17.860 0.685 -9.289 1.00 78.81 87 ASP A C 1
ATOM 729 O O . ASP A 1 87 ? -17.911 0.653 -10.517 1.00 78.81 87 ASP A O 1
ATOM 733 N N . LYS A 1 88 ? -17.178 1.646 -8.654 1.00 73.75 88 LYS A N 1
ATOM 734 C CA . LYS A 1 88 ? -16.344 2.650 -9.334 1.00 73.75 88 LYS A CA 1
ATOM 735 C C . LYS A 1 88 ? -14.869 2.479 -8.986 1.00 73.75 88 LYS A C 1
ATOM 737 O O . LYS A 1 88 ? -14.515 1.777 -8.038 1.00 73.75 88 LYS A O 1
ATOM 742 N N . VAL A 1 89 ? -14.024 3.179 -9.737 1.00 78.00 89 VAL A N 1
ATOM 743 C CA . VAL A 1 89 ? -12.655 3.509 -9.330 1.00 78.00 89 VAL A CA 1
ATOM 744 C C . VAL A 1 89 ? -12.701 4.843 -8.592 1.00 78.00 89 VAL A C 1
ATOM 746 O O . VAL A 1 89 ? -13.299 5.800 -9.084 1.00 78.00 89 VAL A O 1
ATOM 749 N N . VAL A 1 90 ? -12.097 4.906 -7.407 1.00 72.38 90 VAL A N 1
ATOM 750 C CA . VAL A 1 90 ? -12.022 6.133 -6.604 1.00 72.38 90 VAL A CA 1
ATOM 751 C C . VAL A 1 90 ? -10.569 6.518 -6.400 1.00 72.38 90 VAL A C 1
ATOM 753 O O . VAL A 1 90 ? -9.751 5.689 -6.015 1.00 72.38 90 VAL A O 1
ATOM 756 N N . ILE A 1 91 ? -10.267 7.790 -6.632 1.00 74.56 91 ILE A N 1
ATOM 757 C CA . ILE A 1 91 ? -8.980 8.388 -6.291 1.00 74.56 91 ILE A CA 1
ATOM 758 C C . ILE A 1 91 ? -9.214 9.252 -5.054 1.00 74.56 91 ILE A C 1
ATOM 760 O O . ILE A 1 91 ? -9.973 10.220 -5.108 1.00 74.56 91 ILE A O 1
ATOM 764 N N . ASP A 1 92 ? -8.609 8.865 -3.936 1.00 77.75 92 ASP A N 1
ATOM 765 C CA . ASP A 1 92 ? -8.568 9.660 -2.712 1.00 77.75 92 ASP A CA 1
ATOM 766 C C . ASP A 1 92 ? -7.245 10.429 -2.696 1.00 77.75 92 ASP A C 1
ATOM 768 O O . ASP A 1 92 ? -6.215 9.909 -2.272 1.00 77.75 92 ASP A O 1
ATOM 772 N N . SER A 1 93 ? -7.264 11.644 -3.248 1.00 67.06 93 SER A N 1
ATOM 773 C CA . SER A 1 93 ? -6.056 12.444 -3.492 1.00 67.06 93 SER A CA 1
ATOM 774 C C . SER A 1 93 ? -5.391 13.005 -2.226 1.00 67.06 93 SER A C 1
ATOM 776 O O . SER A 1 93 ? -4.291 13.538 -2.327 1.00 67.06 93 SER A O 1
ATOM 778 N N . PHE A 1 94 ? -6.065 12.927 -1.071 1.00 76.06 94 PHE A N 1
ATOM 779 C CA . PHE A 1 94 ? -5.601 13.434 0.229 1.00 76.06 94 PHE A CA 1
ATOM 780 C C . PHE A 1 94 ? -6.011 12.457 1.335 1.00 76.06 94 PHE A C 1
ATOM 782 O O . PHE A 1 94 ? -6.828 12.759 2.210 1.00 76.06 94 PHE A O 1
ATOM 789 N N . SER A 1 95 ? -5.505 11.234 1.225 1.00 81.50 95 SER A N 1
ATOM 790 C CA . SER A 1 95 ? -6.008 10.094 1.989 1.00 81.50 95 SER A CA 1
ATOM 791 C C . SER A 1 95 ? -5.735 10.172 3.498 1.00 81.50 95 SER A C 1
ATOM 793 O O . SER A 1 95 ? -6.465 9.547 4.282 1.00 81.50 95 SER A O 1
ATOM 795 N N . GLY A 1 96 ? -4.742 10.958 3.931 1.00 89.56 96 GLY A N 1
ATOM 796 C CA . GLY A 1 96 ? -4.358 11.127 5.327 1.00 89.56 96 GLY A CA 1
ATOM 797 C C . GLY A 1 96 ? -4.085 9.781 5.990 1.00 89.56 96 GLY A C 1
ATOM 798 O O . GLY A 1 96 ? -3.385 8.935 5.455 1.00 89.56 96 GLY A O 1
ATOM 799 N N . VAL A 1 97 ? -4.708 9.530 7.143 1.00 90.62 97 VAL A N 1
ATOM 800 C CA . VAL A 1 97 ? -4.612 8.236 7.853 1.00 90.62 97 VAL A CA 1
ATOM 801 C C . VAL A 1 97 ? -5.566 7.153 7.312 1.00 90.62 97 VAL A C 1
ATOM 803 O O . VAL A 1 97 ? -5.794 6.136 7.970 1.00 90.62 97 VAL A O 1
ATOM 806 N N . GLY A 1 98 ? -6.183 7.371 6.145 1.00 88.19 98 GLY A N 1
ATOM 807 C CA . GLY A 1 98 ? -6.983 6.377 5.420 1.00 88.19 98 GLY A CA 1
ATOM 808 C C . GLY A 1 98 ? -8.476 6.320 5.767 1.00 88.19 98 GLY A C 1
ATOM 809 O O . GLY A 1 98 ? -9.165 5.394 5.343 1.00 88.19 98 GLY A O 1
ATOM 810 N N . GLY A 1 99 ? -9.021 7.285 6.517 1.00 89.44 99 GLY A N 1
ATOM 811 C CA . GLY A 1 99 ? -10.413 7.241 6.999 1.00 89.44 99 GLY A CA 1
ATOM 812 C C . GLY A 1 99 ? -11.471 7.050 5.897 1.00 89.44 99 GLY A C 1
ATOM 813 O O . GLY A 1 99 ? -12.345 6.186 6.026 1.00 89.44 99 GLY A O 1
ATOM 814 N N . ASN A 1 100 ? -11.382 7.817 4.803 1.00 80.06 100 ASN A N 1
ATOM 815 C CA . ASN A 1 100 ? -12.279 7.690 3.646 1.00 80.06 100 ASN A CA 1
ATOM 816 C C . ASN A 1 100 ? -11.890 6.508 2.752 1.00 80.06 100 ASN A C 1
ATOM 818 O O . ASN A 1 100 ? -12.748 5.666 2.470 1.00 80.06 100 ASN A O 1
ATOM 822 N N . ALA A 1 101 ? -10.606 6.402 2.387 1.00 87.50 101 ALA A N 1
ATOM 823 C CA . ALA A 1 101 ? -10.046 5.304 1.598 1.00 87.50 101 ALA A CA 1
ATOM 824 C C . ALA A 1 101 ? -10.509 3.914 2.072 1.00 87.50 101 ALA A C 1
ATOM 826 O O . ALA A 1 101 ? -10.991 3.113 1.270 1.00 87.50 101 ALA A O 1
ATOM 827 N N . ILE A 1 102 ? -10.488 3.652 3.384 1.00 89.88 102 ILE A N 1
ATOM 828 C CA . ILE A 1 102 ? -10.937 2.378 3.972 1.00 89.88 102 ILE A CA 1
ATOM 829 C C . ILE A 1 102 ? -12.416 2.096 3.697 1.00 89.88 102 ILE A C 1
ATOM 831 O O . ILE A 1 102 ? -12.810 0.944 3.506 1.00 89.88 102 ILE A O 1
ATOM 835 N N . GLN A 1 103 ? -13.278 3.115 3.722 1.00 89.44 103 GLN A N 1
ATOM 836 C CA . GLN A 1 103 ? -14.700 2.908 3.442 1.00 89.44 103 GLN A CA 1
ATOM 837 C C . GLN A 1 103 ? -14.960 2.786 1.942 1.00 89.44 103 GLN A C 1
ATOM 839 O O . GLN A 1 103 ? -15.798 1.969 1.558 1.00 89.44 103 GLN A O 1
ATOM 844 N N . PHE A 1 104 ? -14.227 3.529 1.104 1.00 83.81 104 PHE A N 1
ATOM 845 C CA . PHE A 1 104 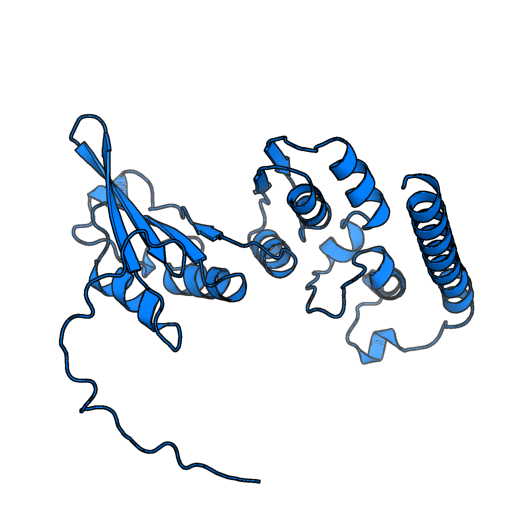? -14.271 3.353 -0.346 1.00 83.81 104 PHE A CA 1
ATOM 846 C C . PHE A 1 104 ? -13.869 1.932 -0.738 1.00 83.81 104 PHE A C 1
ATOM 848 O O . PHE A 1 104 ? -14.605 1.303 -1.491 1.00 83.81 104 PHE A O 1
ATOM 855 N N . ALA A 1 105 ? -12.809 1.373 -0.149 1.00 85.19 105 ALA A N 1
ATOM 856 C CA . ALA A 1 105 ? -12.332 0.023 -0.459 1.00 85.19 105 ALA A CA 1
ATOM 857 C C . ALA A 1 105 ? -13.380 -1.068 -0.172 1.00 85.19 105 ALA A C 1
ATOM 859 O O . ALA A 1 105 ? -13.424 -2.091 -0.839 1.00 85.19 105 ALA A O 1
ATOM 860 N N . LYS A 1 106 ? -14.300 -0.834 0.774 1.00 84.69 106 LYS A N 1
ATOM 861 C CA . LYS A 1 106 ? -15.407 -1.765 1.077 1.00 84.69 106 LYS A CA 1
ATOM 862 C C . LYS A 1 106 ? -16.553 -1.732 0.060 1.00 84.69 106 LYS A C 1
ATOM 864 O O . LYS A 1 106 ? -17.513 -2.490 0.219 1.00 84.69 106 LYS A O 1
ATOM 869 N N . LYS A 1 107 ? -16.547 -0.781 -0.876 1.00 79.50 107 LYS A N 1
ATOM 870 C CA . LYS A 1 107 ? -17.664 -0.498 -1.798 1.00 79.50 107 LYS A CA 1
ATOM 871 C C . LYS A 1 107 ? -17.245 -0.397 -3.261 1.00 79.50 107 LYS A C 1
ATOM 873 O O . LYS A 1 107 ? -18.056 -0.693 -4.128 1.00 79.50 107 LYS A O 1
ATOM 878 N N . CYS A 1 108 ? -16.034 0.067 -3.521 1.00 72.56 108 CYS A N 1
ATOM 879 C CA . CYS A 1 108 ? -15.504 0.356 -4.846 1.00 72.56 108 CYS A CA 1
ATOM 880 C C . CYS A 1 108 ? -14.739 -0.858 -5.381 1.00 72.56 108 CYS A C 1
ATOM 882 O O . CYS A 1 108 ? -14.249 -1.666 -4.595 1.00 72.56 108 CYS A O 1
ATOM 884 N N . CYS A 1 109 ? -14.589 -0.959 -6.703 1.00 68.62 109 CYS A N 1
ATOM 885 C CA . CYS A 1 109 ? -13.757 -2.001 -7.311 1.00 68.62 109 CYS A CA 1
ATOM 886 C C . CYS A 1 109 ? -12.271 -1.762 -7.024 1.00 68.62 109 CYS A C 1
ATOM 888 O O . CYS A 1 109 ? -11.501 -2.706 -6.886 1.00 68.62 109 CYS A O 1
ATOM 890 N N . HIS A 1 110 ? -11.869 -0.489 -6.957 1.00 76.69 110 HIS A N 1
ATOM 891 C CA . HIS A 1 110 ? -10.485 -0.098 -6.734 1.00 76.69 110 HIS A CA 1
ATOM 892 C C . HIS A 1 110 ? -10.397 1.303 -6.114 1.00 76.69 110 HIS A C 1
ATOM 894 O O . HIS A 1 110 ? -11.167 2.197 -6.483 1.00 76.69 110 HIS A O 1
ATOM 900 N N . VAL A 1 111 ? -9.461 1.495 -5.180 1.00 79.19 111 VAL A N 1
ATOM 901 C CA . VAL A 1 111 ? -9.189 2.788 -4.535 1.00 79.19 111 VAL A CA 1
ATOM 902 C C . VAL A 1 111 ? -7.707 3.104 -4.641 1.00 79.19 111 VAL A C 1
ATOM 904 O O . VAL A 1 111 ? -6.879 2.323 -4.183 1.00 79.19 111 VAL A O 1
ATOM 907 N N . ILE A 1 112 ? -7.392 4.270 -5.197 1.00 80.94 112 ILE A N 1
ATOM 908 C CA . ILE A 1 112 ? -6.040 4.823 -5.230 1.00 80.94 112 ILE A CA 1
ATOM 909 C C . ILE A 1 112 ? -5.978 5.895 -4.143 1.00 80.94 112 ILE A C 1
ATOM 911 O O . ILE A 1 112 ? -6.543 6.974 -4.307 1.00 80.94 112 ILE A O 1
ATOM 915 N N . ALA A 1 113 ? -5.348 5.572 -3.017 1.00 83.12 113 ALA A N 1
ATOM 916 C CA . ALA A 1 113 ? -5.144 6.491 -1.902 1.00 83.12 113 ALA A CA 1
ATOM 917 C C . ALA A 1 113 ? -3.772 7.161 -2.034 1.00 83.12 113 ALA A C 1
ATOM 919 O O . ALA A 1 113 ? -2.749 6.478 -2.051 1.00 83.12 113 ALA A O 1
ATOM 920 N N . ILE A 1 114 ? -3.766 8.485 -2.165 1.00 75.56 114 ILE A N 1
ATOM 921 C CA . ILE A 1 114 ? -2.572 9.304 -2.373 1.00 75.56 114 ILE A CA 1
ATOM 922 C C . ILE A 1 114 ? -2.442 10.248 -1.181 1.00 75.56 114 ILE A C 1
ATOM 924 O O . ILE A 1 114 ? -3.431 10.813 -0.713 1.00 75.56 114 ILE A O 1
ATOM 928 N N . ASP A 1 115 ? -1.227 10.413 -0.679 1.00 81.50 115 ASP A N 1
ATOM 929 C CA . ASP A 1 115 ? -0.876 11.499 0.227 1.00 81.50 115 ASP A CA 1
ATOM 930 C C . ASP A 1 115 ? 0.542 11.973 -0.099 1.00 81.50 115 ASP A C 1
ATOM 932 O O . ASP A 1 115 ? 1.361 11.199 -0.601 1.00 81.50 115 ASP A O 1
ATOM 936 N N . ILE A 1 116 ? 0.811 13.256 0.130 1.00 74.31 116 ILE A N 1
ATOM 937 C CA . ILE A 1 116 ? 2.140 13.830 -0.095 1.00 74.31 116 ILE A CA 1
ATOM 938 C C . ILE A 1 116 ? 3.105 13.429 1.022 1.00 74.31 116 ILE A C 1
ATOM 940 O O . ILE A 1 116 ? 4.307 13.316 0.782 1.00 74.31 116 ILE A O 1
ATOM 944 N N . ASP A 1 117 ? 2.581 13.210 2.229 1.00 72.69 117 ASP A N 1
ATOM 945 C CA . ASP A 1 117 ? 3.373 12.817 3.381 1.00 72.69 117 ASP A CA 1
ATOM 946 C C . ASP A 1 117 ? 3.517 11.280 3.423 1.00 72.69 117 ASP A C 1
ATOM 948 O O . ASP A 1 117 ? 2.522 10.557 3.570 1.00 72.69 117 ASP A O 1
ATOM 952 N N . PRO A 1 118 ? 4.745 10.740 3.311 1.00 77.06 118 PRO A N 1
ATOM 953 C CA . PRO A 1 118 ? 4.974 9.298 3.340 1.00 77.06 118 PRO A CA 1
ATOM 954 C C . PRO A 1 118 ? 4.564 8.642 4.667 1.00 77.06 118 PRO A C 1
ATOM 956 O O . PRO A 1 118 ? 4.204 7.463 4.670 1.00 77.06 118 PRO A O 1
ATOM 959 N N . GLU A 1 119 ? 4.575 9.373 5.784 1.00 81.81 119 GLU A N 1
ATOM 960 C CA . GLU A 1 119 ? 4.127 8.848 7.075 1.00 81.81 119 GLU A CA 1
ATOM 961 C C . GLU A 1 119 ? 2.600 8.682 7.094 1.00 81.81 119 GLU A C 1
ATOM 963 O O . GLU A 1 119 ? 2.092 7.686 7.613 1.00 81.81 119 GLU A O 1
ATOM 968 N N . LYS A 1 120 ? 1.847 9.565 6.422 1.00 82.94 120 LYS A N 1
ATOM 969 C CA . LYS A 1 120 ? 0.395 9.396 6.225 1.00 82.94 120 LYS A CA 1
ATOM 970 C C . LYS A 1 120 ? 0.083 8.166 5.396 1.00 82.94 120 LYS A C 1
ATOM 972 O O . LYS A 1 120 ? -0.776 7.379 5.786 1.00 82.94 120 LYS A O 1
ATOM 977 N N . VAL A 1 121 ? 0.824 7.953 4.307 1.00 81.19 121 VAL A N 1
ATOM 978 C CA . VAL A 1 121 ? 0.688 6.744 3.483 1.00 81.19 121 VAL A CA 1
ATOM 979 C C . VAL A 1 121 ? 0.915 5.490 4.332 1.00 81.19 121 VAL A C 1
ATOM 981 O O . VAL A 1 121 ? 0.100 4.570 4.280 1.00 81.19 121 VAL A O 1
ATOM 984 N N . ALA A 1 122 ? 1.950 5.470 5.178 1.00 80.75 122 ALA A N 1
ATOM 985 C CA . ALA A 1 122 ? 2.213 4.352 6.085 1.00 80.75 122 ALA A CA 1
ATOM 986 C C . ALA A 1 122 ? 1.077 4.132 7.107 1.00 80.75 122 ALA A C 1
ATOM 988 O O . ALA A 1 122 ? 0.681 2.992 7.367 1.00 80.75 122 ALA A O 1
ATOM 989 N N . LEU A 1 123 ? 0.503 5.208 7.660 1.00 83.75 123 LEU A N 1
ATOM 990 C CA . LEU A 1 123 ? -0.654 5.134 8.560 1.00 83.75 123 LEU A CA 1
ATOM 991 C C . LEU A 1 123 ? -1.908 4.617 7.839 1.00 83.75 123 LEU A C 1
ATOM 993 O O . LEU A 1 123 ? -2.578 3.720 8.352 1.00 83.75 123 LEU A O 1
ATOM 997 N N . ALA A 1 124 ? -2.214 5.135 6.646 1.00 82.25 124 ALA A N 1
ATOM 998 C CA . ALA A 1 124 ? -3.332 4.680 5.822 1.00 82.25 124 ALA A CA 1
ATOM 999 C C . ALA A 1 124 ? -3.201 3.199 5.457 1.00 82.25 124 ALA A C 1
ATOM 1001 O O . ALA A 1 124 ? -4.174 2.455 5.578 1.00 82.25 124 ALA A O 1
ATOM 1002 N N . MET A 1 125 ? -1.997 2.767 5.081 1.00 79.94 125 MET A N 1
ATOM 1003 C CA . MET A 1 125 ? -1.665 1.371 4.808 1.00 79.94 125 MET A CA 1
ATOM 1004 C C . MET A 1 125 ? -1.883 0.473 6.028 1.00 79.94 125 MET A C 1
ATOM 1006 O O . MET A 1 125 ? -2.530 -0.557 5.904 1.00 79.94 125 MET A O 1
ATOM 1010 N N . ASN A 1 126 ? -1.423 0.879 7.217 1.00 82.50 126 ASN A N 1
ATOM 1011 C CA . ASN A 1 126 ? -1.665 0.138 8.460 1.00 82.50 126 ASN A CA 1
ATOM 1012 C C . ASN A 1 126 ? -3.163 0.044 8.800 1.00 82.50 126 ASN A C 1
ATOM 1014 O O . ASN A 1 126 ? -3.640 -0.969 9.309 1.00 82.50 126 ASN A O 1
ATOM 1018 N N . ASN A 1 127 ? -3.906 1.126 8.568 1.00 83.31 127 ASN A N 1
ATOM 1019 C CA . ASN A 1 127 ? -5.313 1.218 8.944 1.00 83.31 127 ASN A CA 1
ATOM 1020 C C . ASN A 1 127 ? -6.236 0.496 7.945 1.00 83.31 127 ASN A C 1
ATOM 1022 O O . ASN A 1 127 ? -7.357 0.110 8.300 1.00 83.31 127 ASN A O 1
ATOM 1026 N N . ALA A 1 128 ? -5.783 0.310 6.704 1.00 77.31 128 ALA A N 1
ATOM 1027 C CA . ALA A 1 128 ? -6.475 -0.444 5.674 1.00 77.31 128 ALA A CA 1
ATOM 1028 C C . ALA A 1 128 ? -6.101 -1.932 5.717 1.00 77.31 128 ALA A C 1
ATOM 1030 O O . ALA A 1 128 ? -4.950 -2.310 5.879 1.00 77.31 128 ALA A O 1
ATOM 1031 N N . LYS A 1 129 ? -7.100 -2.800 5.534 1.00 67.12 129 LYS A N 1
ATOM 1032 C CA . LYS A 1 129 ? -6.877 -4.221 5.242 1.00 67.12 129 LYS A CA 1
ATOM 1033 C C . LYS A 1 129 ? -7.094 -4.403 3.746 1.00 67.12 129 LYS A C 1
ATOM 1035 O O . LYS A 1 129 ? -8.179 -4.074 3.265 1.00 67.12 129 LYS A O 1
ATOM 1040 N N . GLY A 1 130 ? -6.067 -4.858 3.037 1.00 67.44 130 GLY A N 1
ATOM 1041 C CA . GLY A 1 130 ? -6.108 -5.130 1.603 1.00 67.44 130 GLY A CA 1
ATOM 1042 C C . GLY A 1 130 ? -5.725 -6.576 1.327 1.00 67.44 130 GLY A C 1
ATOM 1043 O O . GLY A 1 130 ? -4.869 -7.123 2.014 1.00 67.44 130 GLY A O 1
ATOM 1044 N N . ASP A 1 131 ? -6.361 -7.190 0.332 1.00 73.75 131 ASP A N 1
ATOM 1045 C CA . ASP A 1 131 ? -6.040 -8.563 -0.063 1.00 73.75 131 ASP A CA 1
ATOM 1046 C C . ASP A 1 131 ? -4.722 -8.634 -0.850 1.00 73.75 131 ASP A C 1
ATOM 1048 O O . ASP A 1 131 ? -4.034 -9.649 -0.768 1.00 73.75 131 ASP A O 1
ATOM 1052 N N . ILE A 1 132 ? -4.361 -7.560 -1.571 1.00 77.06 132 ILE A N 1
ATOM 1053 C CA . ILE A 1 132 ? -3.153 -7.432 -2.404 1.00 77.06 132 ILE A CA 1
ATOM 1054 C C . ILE A 1 132 ? -2.522 -6.045 -2.202 1.00 77.06 132 ILE A C 1
ATOM 1056 O O . ILE A 1 132 ? -3.243 -5.046 -2.140 1.00 77.06 132 ILE A O 1
ATOM 1060 N N . VAL A 1 133 ? -1.188 -5.970 -2.157 1.00 80.56 133 VAL A N 1
ATOM 1061 C CA . VAL A 1 133 ? -0.426 -4.708 -2.208 1.00 80.56 133 VAL A CA 1
ATOM 1062 C C . VAL A 1 133 ? 0.370 -4.635 -3.508 1.00 80.56 133 VAL A C 1
ATOM 1064 O O . VAL A 1 133 ? 1.124 -5.547 -3.823 1.00 80.56 133 VAL A O 1
ATOM 1067 N N . PHE A 1 134 ? 0.228 -3.536 -4.251 1.00 81.31 134 PHE A N 1
ATOM 1068 C CA . PHE A 1 134 ? 1.017 -3.255 -5.452 1.00 81.31 134 PHE A CA 1
ATOM 1069 C C . PHE A 1 134 ? 2.033 -2.144 -5.167 1.00 81.31 134 PHE A C 1
ATOM 1071 O O . PHE A 1 134 ? 1.658 -1.046 -4.753 1.00 81.31 134 PHE A O 1
ATOM 1078 N N . LEU A 1 135 ? 3.314 -2.418 -5.406 1.00 81.44 135 LEU A N 1
ATOM 1079 C CA . LEU A 1 135 ? 4.430 -1.499 -5.219 1.00 81.44 135 LEU A CA 1
ATOM 1080 C C . LEU A 1 135 ? 5.055 -1.162 -6.577 1.00 81.44 135 LEU A C 1
ATOM 1082 O O . LEU A 1 135 ? 5.532 -2.036 -7.294 1.00 81.44 135 LEU A O 1
ATOM 1086 N N . SER A 1 136 ? 5.115 0.125 -6.904 1.00 79.19 136 SER A N 1
ATOM 1087 C CA . SER A 1 136 ? 5.859 0.642 -8.060 1.00 79.19 136 SER A CA 1
ATOM 1088 C C . SER A 1 136 ? 6.723 1.826 -7.616 1.00 79.19 136 SER A C 1
ATOM 1090 O O . SER A 1 136 ? 6.405 2.976 -7.937 1.00 79.19 136 SER A O 1
ATOM 1092 N N . PRO A 1 137 ? 7.775 1.575 -6.816 1.00 79.38 137 PRO A N 1
ATOM 1093 C CA . PRO A 1 137 ? 8.630 2.633 -6.294 1.00 79.38 137 PRO A CA 1
ATOM 1094 C C . PRO A 1 137 ? 9.378 3.360 -7.426 1.00 79.38 137 PRO A C 1
ATOM 1096 O O . PRO A 1 137 ? 9.606 2.779 -8.487 1.00 79.38 137 PRO A O 1
ATOM 1099 N N . PRO A 1 138 ? 9.793 4.624 -7.238 1.00 73.94 138 PRO A N 1
ATOM 1100 C CA . PRO A 1 138 ? 10.607 5.333 -8.216 1.00 73.94 138 PRO A CA 1
ATOM 1101 C C . PRO A 1 138 ? 11.992 4.689 -8.363 1.00 73.94 138 PRO A C 1
ATOM 1103 O O . PRO A 1 138 ? 12.685 4.413 -7.387 1.00 73.94 138 PRO A O 1
ATOM 1106 N N . TRP A 1 139 ? 12.428 4.517 -9.611 1.00 83.19 139 TRP A N 1
ATOM 1107 C CA . TRP A 1 139 ? 13.701 3.864 -9.953 1.00 83.19 139 TRP A CA 1
ATOM 1108 C C . TRP A 1 139 ? 14.877 4.837 -10.128 1.00 83.19 139 TRP A C 1
ATOM 1110 O O . TRP A 1 139 ? 15.949 4.437 -10.560 1.00 83.19 139 TRP A O 1
ATOM 1120 N N . GLY A 1 140 ? 14.671 6.134 -9.882 1.00 72.81 140 GLY A N 1
ATOM 1121 C CA . GLY A 1 140 ? 15.669 7.176 -10.163 1.00 72.81 140 GLY A CA 1
ATOM 1122 C C . GLY A 1 140 ? 15.599 7.776 -11.576 1.00 72.81 140 GLY A C 1
ATOM 1123 O O . GLY A 1 140 ? 16.483 8.530 -11.963 1.00 72.81 140 GLY A O 1
ATOM 1124 N N . GLY A 1 141 ? 14.538 7.495 -12.343 1.00 76.69 141 GLY A N 1
ATOM 1125 C CA . GLY A 1 141 ? 14.350 8.051 -13.691 1.00 76.69 141 GLY A CA 1
ATOM 1126 C C . GLY A 1 141 ? 15.274 7.414 -14.740 1.00 76.69 141 GLY A C 1
ATOM 1127 O O . GLY A 1 141 ? 15.889 6.389 -14.472 1.00 76.69 141 GLY A O 1
ATOM 1128 N N . PRO A 1 142 ? 15.391 7.966 -15.963 1.00 74.38 142 PRO A N 1
ATOM 1129 C CA . PRO A 1 142 ? 16.100 7.311 -17.071 1.00 74.38 142 PRO A CA 1
ATOM 1130 C C . PRO A 1 142 ? 17.556 6.905 -16.792 1.00 74.38 142 PRO A C 1
ATOM 1132 O O . PRO A 1 142 ? 18.067 6.020 -17.477 1.00 74.38 142 PRO A O 1
ATOM 1135 N N . SER A 1 143 ? 18.204 7.519 -15.799 1.00 84.12 143 SER A N 1
ATOM 1136 C CA . SER A 1 143 ? 19.573 7.224 -15.366 1.00 84.12 143 SER A CA 1
ATOM 1137 C C . SER A 1 143 ? 19.746 5.835 -14.745 1.00 84.12 143 SER A C 1
ATOM 1139 O O . SER A 1 143 ? 20.862 5.324 -14.787 1.00 84.12 143 SER A O 1
ATOM 1141 N N . TYR A 1 144 ? 18.684 5.169 -14.263 1.00 85.38 144 TYR A N 1
ATOM 1142 C CA . TYR A 1 144 ? 18.785 3.792 -13.737 1.00 85.38 144 TYR A CA 1
ATOM 1143 C C . TYR A 1 144 ? 19.377 2.818 -14.767 1.00 85.38 144 TYR A C 1
ATOM 1145 O O . TYR A 1 144 ? 19.967 1.800 -14.415 1.00 85.38 144 TYR A O 1
ATOM 1153 N N . LYS A 1 145 ? 19.221 3.135 -16.060 1.00 81.81 145 LYS A N 1
ATOM 1154 C CA . LYS A 1 145 ? 19.732 2.341 -17.183 1.00 81.81 145 LYS A CA 1
ATOM 1155 C C . LYS A 1 145 ? 21.259 2.328 -17.262 1.00 81.81 145 LYS A C 1
ATOM 1157 O O . LYS A 1 145 ? 21.802 1.451 -17.919 1.00 81.81 145 LYS A O 1
ATOM 1162 N N . ASN A 1 146 ? 21.923 3.299 -16.635 1.00 90.44 146 ASN A N 1
ATOM 1163 C CA . ASN A 1 146 ? 23.382 3.392 -16.589 1.00 90.44 146 ASN A CA 1
ATOM 1164 C C . ASN A 1 146 ? 23.977 2.477 -15.509 1.00 90.44 146 ASN A C 1
ATOM 1166 O O . ASN A 1 146 ? 25.192 2.328 -15.429 1.00 90.44 146 ASN A O 1
ATOM 1170 N N . ILE A 1 147 ? 23.126 1.889 -14.668 1.00 90.62 147 ILE A N 1
ATOM 1171 C CA . ILE A 1 147 ? 23.514 0.951 -13.623 1.00 90.62 147 ILE A CA 1
ATOM 1172 C C . ILE A 1 147 ? 23.486 -0.449 -14.235 1.00 90.62 147 ILE A C 1
ATOM 1174 O O . ILE A 1 147 ? 22.475 -0.853 -14.806 1.00 90.62 147 ILE A O 1
ATOM 1178 N N . GLN A 1 148 ? 24.587 -1.191 -14.137 1.00 93.88 148 GLN A N 1
ATOM 1179 C CA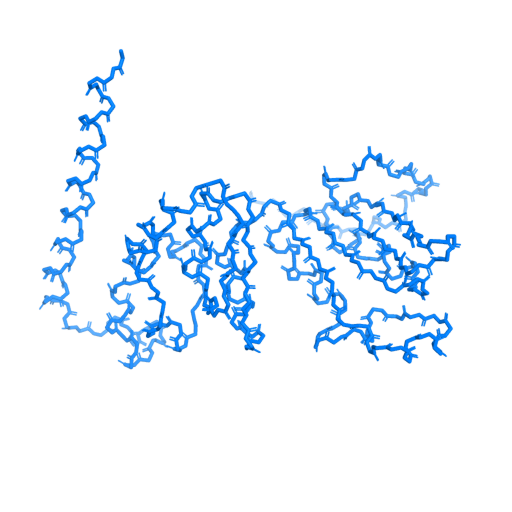 . GLN A 1 148 ? 24.661 -2.541 -14.702 1.00 93.88 148 GLN A CA 1
ATOM 1180 C C . GLN A 1 148 ? 23.697 -3.501 -13.989 1.00 93.88 148 GLN A C 1
ATOM 1182 O O . GLN A 1 148 ? 22.910 -4.172 -14.653 1.00 93.88 148 GLN A O 1
ATOM 1187 N N . THR A 1 149 ? 23.714 -3.481 -12.654 1.00 95.62 149 THR A N 1
ATOM 1188 C CA . THR A 1 149 ? 22.835 -4.270 -11.782 1.00 95.62 149 THR A CA 1
ATOM 1189 C C . THR A 1 149 ? 22.170 -3.339 -10.775 1.00 95.62 149 THR A C 1
ATOM 1191 O O . THR A 1 149 ? 22.847 -2.684 -9.984 1.00 95.62 149 THR A O 1
ATOM 1194 N N . PHE A 1 150 ? 20.848 -3.235 -10.833 1.00 96.00 150 PHE A N 1
ATOM 1195 C CA . PHE A 1 150 ? 20.060 -2.357 -9.978 1.00 96.00 150 PHE A CA 1
ATOM 1196 C C . PHE A 1 150 ? 19.724 -3.073 -8.666 1.00 96.00 150 PHE A C 1
ATOM 1198 O O . PHE A 1 150 ? 18.932 -4.013 -8.659 1.00 96.00 150 PHE A O 1
ATOM 1205 N N . THR A 1 151 ? 20.299 -2.625 -7.552 1.00 96.88 151 THR A N 1
ATOM 1206 C CA . THR A 1 151 ? 19.995 -3.180 -6.227 1.00 96.88 151 THR A CA 1
ATOM 1207 C C . THR A 1 151 ? 18.769 -2.510 -5.600 1.00 96.88 151 THR A C 1
ATOM 1209 O O . THR A 1 151 ? 18.474 -1.338 -5.852 1.00 96.88 151 THR A O 1
ATOM 1212 N N . LEU A 1 152 ? 18.039 -3.244 -4.763 1.00 95.31 152 LEU A N 1
ATOM 1213 C CA . LEU A 1 152 ? 16.842 -2.778 -4.060 1.00 95.31 152 LEU A CA 1
ATOM 1214 C C . LEU A 1 152 ? 17.127 -1.610 -3.099 1.00 95.31 152 LEU A C 1
ATOM 1216 O O . LEU A 1 152 ? 16.230 -0.808 -2.832 1.00 95.31 152 LEU A O 1
ATOM 1220 N N . ASP A 1 153 ? 18.371 -1.459 -2.642 1.00 94.81 153 ASP A N 1
ATOM 1221 C CA . ASP A 1 153 ? 18.846 -0.343 -1.809 1.00 94.81 153 ASP A CA 1
ATOM 1222 C C . ASP A 1 153 ? 18.764 1.024 -2.513 1.00 94.81 153 ASP A C 1
ATOM 1224 O O . ASP A 1 153 ? 18.699 2.079 -1.873 1.00 94.81 153 ASP A O 1
ATOM 1228 N N . LEU A 1 154 ? 18.768 1.018 -3.851 1.00 91.06 154 LEU A N 1
ATOM 1229 C CA . LEU A 1 154 ? 18.704 2.227 -4.674 1.00 91.06 154 LEU A CA 1
ATOM 1230 C C . LEU A 1 154 ? 17.295 2.812 -4.764 1.00 91.06 154 LEU A C 1
ATOM 1232 O O . LEU A 1 154 ? 17.135 3.956 -5.201 1.00 91.06 154 LEU A O 1
ATOM 1236 N N . LEU A 1 155 ? 16.273 2.053 -4.362 1.00 85.88 155 LEU A N 1
ATOM 1237 C CA . LEU A 1 155 ? 14.908 2.548 -4.337 1.00 85.88 155 LEU A CA 1
ATOM 1238 C C . LEU A 1 155 ? 14.758 3.670 -3.300 1.00 85.88 155 LEU A C 1
ATOM 1240 O O . LEU A 1 155 ? 15.442 3.728 -2.275 1.00 85.88 155 LEU A O 1
ATOM 1244 N N . LYS A 1 156 ? 13.870 4.614 -3.613 1.00 80.69 156 LYS A N 1
ATOM 1245 C CA . LYS A 1 156 ? 13.539 5.768 -2.772 1.00 80.69 156 LYS A CA 1
ATOM 1246 C C . LYS A 1 156 ? 12.017 5.887 -2.655 1.00 80.69 156 LYS A C 1
ATOM 1248 O O . LYS A 1 156 ? 11.318 5.382 -3.525 1.00 80.69 156 LYS A O 1
ATOM 1253 N N . PRO A 1 157 ? 11.469 6.541 -1.617 1.00 83.00 157 PRO A N 1
ATOM 1254 C CA . PRO A 1 157 ? 12.164 7.181 -0.493 1.00 83.00 157 PRO A CA 1
ATOM 1255 C C . PRO A 1 157 ? 12.774 6.194 0.516 1.00 83.00 157 PRO A C 1
ATOM 1257 O O . PRO A 1 157 ? 13.662 6.581 1.269 1.00 83.00 157 PRO A O 1
ATOM 1260 N N . ARG A 1 158 ? 12.338 4.931 0.510 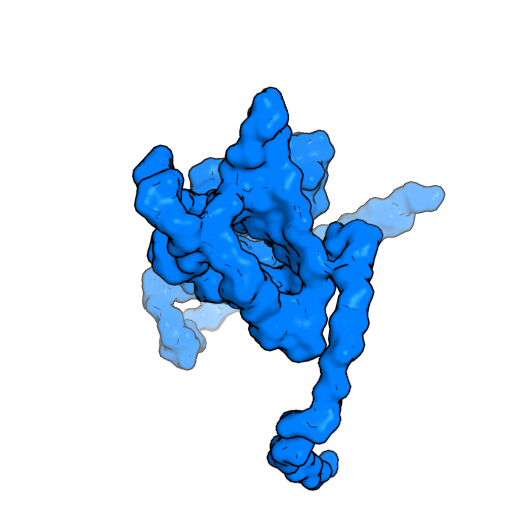1.00 82.12 158 ARG A N 1
ATOM 1261 C CA . ARG A 1 158 ? 12.884 3.837 1.329 1.00 82.12 158 ARG A CA 1
ATOM 1262 C C . ARG A 1 158 ? 13.426 2.735 0.416 1.00 82.12 158 ARG A C 1
ATOM 1264 O O . ARG A 1 158 ? 13.055 2.695 -0.755 1.00 82.12 158 ARG A O 1
ATOM 1271 N N . ASP A 1 159 ? 14.295 1.880 0.941 1.00 92.69 159 ASP A N 1
ATOM 1272 C CA . ASP A 1 159 ? 14.828 0.729 0.211 1.00 92.69 159 ASP A CA 1
ATOM 1273 C C . ASP A 1 159 ? 13.749 -0.344 -0.025 1.00 92.69 159 ASP A C 1
ATOM 1275 O O . ASP A 1 159 ? 12.694 -0.364 0.625 1.00 92.69 159 ASP A O 1
ATOM 1279 N N . GLY A 1 160 ? 14.008 -1.231 -0.987 1.00 89.88 160 GLY A N 1
ATOM 1280 C CA . GLY A 1 160 ? 13.059 -2.267 -1.387 1.00 89.88 160 GLY A CA 1
ATOM 1281 C C . GLY A 1 160 ? 12.710 -3.263 -0.281 1.00 89.88 160 GLY A C 1
ATOM 1282 O O . GLY A 1 160 ? 11.553 -3.675 -0.219 1.00 89.88 160 GLY A O 1
ATOM 1283 N N . TYR A 1 161 ? 13.642 -3.594 0.619 1.00 94.69 161 TYR A N 1
ATOM 1284 C CA . TYR A 1 161 ? 13.394 -4.527 1.723 1.00 94.69 161 TYR A CA 1
ATOM 1285 C C . TYR A 1 161 ? 12.423 -3.920 2.735 1.00 94.69 161 TYR A C 1
ATOM 1287 O O . TYR A 1 161 ? 11.413 -4.534 3.077 1.00 94.69 161 TYR A O 1
ATOM 1295 N N . THR A 1 162 ? 12.666 -2.675 3.145 1.00 87.50 162 THR A N 1
ATOM 1296 C CA . THR A 1 162 ? 11.776 -1.937 4.044 1.00 87.50 162 THR A CA 1
ATOM 1297 C C . THR A 1 162 ? 10.377 -1.791 3.440 1.00 87.50 162 THR A C 1
ATOM 1299 O O . THR A 1 162 ? 9.379 -2.032 4.121 1.00 87.50 162 THR A O 1
ATOM 1302 N N . MET A 1 163 ? 10.270 -1.426 2.155 1.00 84.38 163 MET A N 1
ATOM 1303 C CA . MET A 1 163 ? 8.970 -1.321 1.476 1.00 84.38 163 MET A CA 1
ATOM 1304 C C . MET A 1 163 ? 8.236 -2.662 1.422 1.00 84.38 163 MET A C 1
ATOM 1306 O O . MET A 1 163 ? 7.031 -2.712 1.675 1.00 84.38 163 MET A O 1
ATOM 1310 N N . PHE A 1 164 ? 8.959 -3.745 1.142 1.00 91.75 164 PHE A N 1
ATOM 1311 C CA . PHE A 1 164 ? 8.397 -5.086 1.108 1.00 91.75 164 PHE A CA 1
ATOM 1312 C C . PHE A 1 164 ? 7.905 -5.546 2.483 1.00 91.75 164 PHE A C 1
ATOM 1314 O O . PHE A 1 164 ? 6.790 -6.042 2.590 1.00 91.75 164 PHE A O 1
ATOM 1321 N N . GLN A 1 165 ? 8.675 -5.331 3.553 1.00 89.50 165 GLN A N 1
ATOM 1322 C CA . GLN A 1 165 ? 8.263 -5.681 4.918 1.00 89.50 165 GLN A CA 1
ATOM 1323 C C . GLN A 1 165 ? 7.027 -4.894 5.374 1.00 89.50 165 GLN A C 1
ATOM 1325 O O . GLN A 1 165 ? 6.134 -5.459 6.008 1.00 89.50 165 GLN A O 1
ATOM 1330 N N . ILE A 1 166 ? 6.931 -3.608 5.012 1.00 81.06 166 ILE A N 1
ATOM 1331 C CA . ILE A 1 166 ? 5.725 -2.802 5.261 1.00 81.06 166 ILE A CA 1
ATOM 1332 C C . ILE A 1 166 ? 4.523 -3.398 4.518 1.00 81.06 166 ILE A C 1
ATOM 1334 O O . ILE A 1 166 ? 3.458 -3.549 5.114 1.00 81.06 166 ILE A O 1
ATOM 1338 N N . ALA A 1 167 ? 4.685 -3.774 3.246 1.00 83.56 167 ALA A N 1
ATOM 1339 C CA . ALA A 1 167 ? 3.627 -4.416 2.467 1.00 83.56 167 ALA A CA 1
ATOM 1340 C C . ALA A 1 167 ? 3.223 -5.786 3.041 1.00 83.56 167 ALA A C 1
ATOM 1342 O O . ALA A 1 167 ? 2.035 -6.079 3.167 1.00 83.56 167 ALA A O 1
ATOM 1343 N N . GLN A 1 168 ? 4.200 -6.589 3.465 1.00 87.06 168 GLN A N 1
ATOM 1344 C CA . GLN A 1 168 ? 4.002 -7.910 4.064 1.00 87.06 168 GLN A CA 1
ATOM 1345 C C . GLN A 1 168 ? 3.231 -7.846 5.385 1.00 87.06 168 GLN A C 1
ATOM 1347 O O . GLN A 1 168 ? 2.429 -8.733 5.672 1.00 87.06 168 GLN A O 1
ATOM 1352 N N . ALA A 1 169 ? 3.403 -6.774 6.164 1.00 81.62 169 ALA A N 1
ATOM 1353 C CA . ALA A 1 169 ? 2.608 -6.539 7.368 1.00 81.62 169 ALA A CA 1
ATOM 1354 C C . ALA A 1 169 ? 1.107 -6.322 7.072 1.00 81.62 169 ALA A C 1
ATOM 1356 O O . ALA A 1 169 ? 0.285 -6.442 7.982 1.00 81.62 169 ALA A O 1
ATOM 1357 N N . ILE A 1 170 ? 0.744 -6.012 5.821 1.00 74.38 170 ILE A N 1
ATOM 1358 C CA . ILE A 1 170 ? -0.642 -5.833 5.366 1.00 74.38 170 ILE A CA 1
ATOM 1359 C C . ILE A 1 170 ? -1.191 -7.150 4.807 1.00 74.38 170 ILE A C 1
ATOM 1361 O O . ILE A 1 170 ? -2.279 -7.576 5.195 1.00 74.38 170 ILE A O 1
ATOM 1365 N N . THR A 1 171 ? -0.455 -7.788 3.890 1.00 82.00 171 THR A N 1
ATOM 1366 C CA . THR A 1 171 ? -0.857 -9.030 3.210 1.00 82.00 171 THR A CA 1
ATOM 1367 C C . THR A 1 171 ? 0.360 -9.788 2.666 1.00 82.00 171 THR A C 1
ATOM 1369 O O . THR A 1 171 ? 1.316 -9.153 2.220 1.00 82.00 171 THR A O 1
ATOM 1372 N N . PRO A 1 172 ? 0.335 -11.136 2.636 1.00 88.19 172 PRO A N 1
ATOM 1373 C CA . PRO A 1 172 ? 1.356 -11.925 1.945 1.00 88.19 172 PRO A CA 1
ATOM 1374 C C . PRO A 1 172 ? 1.265 -11.835 0.411 1.00 88.19 172 PRO A C 1
ATOM 1376 O O . PRO A 1 172 ? 2.189 -12.274 -0.264 1.00 88.19 172 PRO A O 1
ATOM 1379 N N . ASN A 1 173 ? 0.174 -11.296 -0.152 1.00 87.56 173 ASN A N 1
ATOM 1380 C CA . ASN A 1 173 ? 0.010 -11.167 -1.601 1.00 87.56 173 ASN A CA 1
ATOM 1381 C C . ASN A 1 173 ? 0.527 -9.804 -2.073 1.00 87.56 173 ASN A C 1
ATOM 1383 O O . ASN A 1 173 ? -0.161 -8.785 -1.953 1.00 87.56 173 ASN A O 1
ATOM 1387 N N . ILE A 1 174 ? 1.745 -9.777 -2.604 1.00 87.81 174 ILE A N 1
ATOM 1388 C CA . ILE A 1 174 ? 2.440 -8.535 -2.961 1.00 87.81 174 ILE A CA 1
ATOM 1389 C C . ILE A 1 174 ? 2.831 -8.590 -4.432 1.00 87.81 174 ILE A C 1
ATOM 1391 O O . ILE A 1 174 ? 3.279 -9.618 -4.924 1.00 87.81 174 ILE A O 1
ATOM 1395 N N . ILE A 1 175 ? 2.683 -7.472 -5.132 1.00 88.44 175 ILE A N 1
ATOM 1396 C CA . ILE A 1 175 ? 3.161 -7.288 -6.498 1.00 88.44 175 ILE A CA 1
ATOM 1397 C C . ILE A 1 175 ? 4.166 -6.142 -6.486 1.00 88.44 175 ILE A C 1
ATOM 1399 O O . ILE A 1 175 ? 3.859 -5.069 -5.970 1.00 88.44 175 ILE A O 1
ATOM 1403 N N . MET A 1 176 ? 5.348 -6.333 -7.063 1.00 91.12 176 MET A N 1
ATOM 1404 C CA . MET A 1 176 ? 6.358 -5.286 -7.218 1.00 91.12 176 MET A CA 1
ATOM 1405 C C . MET A 1 176 ? 6.716 -5.094 -8.688 1.00 91.12 176 MET A C 1
ATOM 1407 O O . MET A 1 176 ? 7.133 -6.038 -9.347 1.00 91.12 176 MET A O 1
ATOM 1411 N N . PHE A 1 177 ? 6.618 -3.869 -9.202 1.00 87.75 177 PHE A N 1
ATOM 1412 C CA . PHE A 1 177 ? 7.113 -3.526 -10.535 1.00 87.75 177 PHE A CA 1
ATOM 1413 C C . PHE A 1 177 ? 8.498 -2.871 -10.442 1.00 87.75 177 PHE A C 1
ATOM 1415 O O . PHE A 1 177 ? 8.658 -1.792 -9.861 1.00 87.75 177 PHE A O 1
ATOM 1422 N N . LEU A 1 178 ? 9.507 -3.541 -11.001 1.00 89.62 178 LEU A N 1
ATOM 1423 C CA . LEU A 1 178 ? 10.927 -3.246 -10.800 1.00 89.62 178 LEU A CA 1
ATOM 1424 C C . LEU A 1 178 ? 11.674 -3.006 -12.127 1.00 89.62 178 LEU A C 1
ATOM 1426 O O . LEU A 1 178 ? 11.219 -3.432 -13.198 1.00 89.62 178 LEU A O 1
ATOM 1430 N N . PRO A 1 179 ? 12.841 -2.331 -12.085 1.00 89.50 179 PRO A N 1
ATOM 1431 C CA . PRO A 1 179 ? 13.690 -2.136 -13.256 1.00 89.50 179 PRO A CA 1
ATOM 1432 C C . PRO A 1 179 ? 14.088 -3.454 -13.919 1.00 89.50 179 PRO A C 1
ATOM 1434 O O . PRO A 1 179 ? 14.342 -4.456 -13.262 1.00 89.50 179 PRO A O 1
ATOM 1437 N N . ARG A 1 180 ? 14.234 -3.436 -15.246 1.00 91.44 180 ARG A N 1
ATOM 1438 C CA . ARG A 1 180 ? 14.612 -4.624 -16.038 1.00 91.44 180 ARG A CA 1
ATOM 1439 C C . ARG A 1 180 ? 15.991 -5.215 -15.718 1.00 91.44 180 ARG A C 1
ATOM 1441 O O . ARG A 1 180 ? 16.302 -6.303 -16.175 1.00 91.44 180 ARG A O 1
ATOM 1448 N N . ASN A 1 181 ? 16.830 -4.444 -15.039 1.00 93.12 181 ASN A N 1
ATOM 1449 C CA . ASN A 1 181 ? 18.192 -4.770 -14.634 1.00 93.12 181 ASN A CA 1
ATOM 1450 C C . ASN A 1 181 ? 18.295 -4.971 -13.112 1.00 93.12 181 ASN A C 1
ATOM 1452 O O . ASN A 1 181 ? 19.387 -4.829 -12.573 1.00 93.12 181 ASN A O 1
ATOM 1456 N N . VAL A 1 182 ? 17.175 -5.224 -12.419 1.00 96.50 182 VAL A N 1
ATOM 1457 C CA . VAL A 1 182 ? 17.175 -5.514 -10.978 1.00 96.50 182 VAL A CA 1
ATOM 1458 C C . VAL A 1 182 ? 17.979 -6.776 -10.663 1.00 96.50 182 VAL A C 1
ATOM 1460 O O . VAL A 1 182 ? 17.960 -7.720 -11.450 1.00 96.50 182 VAL A O 1
ATOM 1463 N N . ASP A 1 183 ? 18.689 -6.781 -9.532 1.00 97.19 183 ASP A N 1
ATOM 1464 C CA . ASP A 1 183 ? 19.390 -7.968 -9.035 1.00 97.19 183 ASP A CA 1
ATOM 1465 C C . ASP A 1 183 ? 18.378 -9.078 -8.690 1.00 97.19 183 ASP A C 1
ATOM 1467 O O . ASP A 1 183 ? 17.598 -8.914 -7.744 1.00 97.19 183 ASP A O 1
ATOM 1471 N N . PRO A 1 184 ? 18.359 -10.204 -9.428 1.00 94.25 184 PRO A N 1
ATOM 1472 C CA . PRO A 1 184 ? 17.403 -11.275 -9.175 1.00 94.25 184 PRO A CA 1
ATOM 1473 C C . PRO A 1 184 ? 17.621 -11.946 -7.813 1.00 94.25 184 PRO A C 1
ATOM 1475 O O . PRO A 1 184 ? 16.644 -12.380 -7.210 1.00 94.25 184 PRO A O 1
ATOM 1478 N N . ASN A 1 185 ? 18.851 -11.971 -7.281 1.00 96.06 185 ASN A N 1
ATOM 1479 C CA . ASN A 1 185 ? 19.122 -12.589 -5.980 1.00 96.06 185 ASN A CA 1
ATOM 1480 C C . ASN A 1 185 ? 18.454 -11.793 -4.855 1.00 96.06 185 ASN A C 1
ATOM 1482 O O . ASN A 1 185 ? 17.810 -12.371 -3.987 1.00 96.06 185 ASN A O 1
ATOM 1486 N N . GLN A 1 186 ? 18.523 -10.458 -4.909 1.00 97.56 186 GLN A N 1
ATOM 1487 C CA . GLN A 1 186 ? 17.838 -9.604 -3.934 1.00 97.56 186 GLN A CA 1
ATOM 1488 C C . GLN A 1 186 ? 16.311 -9.711 -4.045 1.00 97.56 186 GLN A C 1
ATOM 1490 O O . GLN A 1 186 ? 15.607 -9.604 -3.045 1.00 97.56 186 GLN A O 1
ATOM 1495 N N . VAL A 1 187 ? 15.779 -9.943 -5.250 1.00 96.00 187 VAL A N 1
ATOM 1496 C CA . VAL A 1 187 ? 14.346 -10.214 -5.440 1.00 96.00 187 VAL A CA 1
ATOM 1497 C C . VAL A 1 187 ? 13.951 -11.549 -4.805 1.00 96.00 187 VAL A C 1
ATOM 1499 O O . VAL A 1 187 ? 12.926 -11.613 -4.126 1.00 96.00 187 VAL A O 1
ATOM 1502 N N . GLU A 1 188 ? 14.761 -12.596 -4.974 1.00 95.44 188 GLU A N 1
ATOM 1503 C CA . GLU A 1 188 ? 14.545 -13.884 -4.309 1.00 95.44 188 GLU A CA 1
ATOM 1504 C C . GLU A 1 188 ? 14.630 -13.756 -2.785 1.00 95.44 188 GLU A C 1
ATOM 1506 O O . GLU A 1 188 ? 13.757 -14.267 -2.087 1.00 95.44 188 GLU A O 1
ATOM 1511 N N . GLU A 1 189 ? 15.609 -13.015 -2.256 1.00 96.44 189 GLU A N 1
ATOM 1512 C CA . GLU A 1 189 ? 15.762 -12.724 -0.822 1.00 96.44 189 GLU A CA 1
ATOM 1513 C C . GLU A 1 189 ? 14.481 -12.186 -0.170 1.00 96.44 189 GLU A C 1
ATOM 1515 O O . GLU A 1 189 ? 14.179 -12.555 0.966 1.00 96.44 189 GLU A O 1
ATOM 1520 N N . LEU A 1 190 ? 13.683 -11.381 -0.887 1.00 95.94 190 LEU A N 1
ATOM 1521 C CA . LEU A 1 190 ? 12.408 -10.872 -0.372 1.00 95.94 190 LEU A CA 1
ATOM 1522 C C . LEU A 1 190 ? 11.430 -11.997 -0.001 1.00 95.94 190 LEU A C 1
ATOM 1524 O O . LEU A 1 190 ? 10.746 -11.896 1.018 1.00 95.94 190 LEU A O 1
ATOM 1528 N N . SER A 1 191 ? 11.386 -13.090 -0.772 1.00 94.56 191 SER A N 1
ATOM 1529 C CA . SER A 1 191 ? 10.545 -14.257 -0.457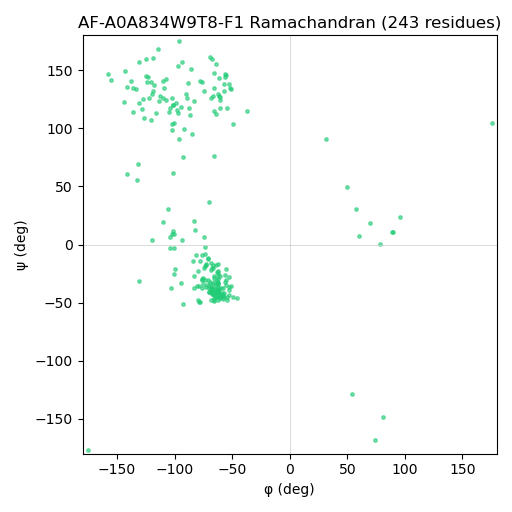 1.00 94.56 191 SER A CA 1
ATOM 1530 C C . SER A 1 191 ? 10.904 -14.851 0.912 1.00 94.56 191 SER A C 1
ATOM 1532 O O . SER A 1 191 ? 10.013 -15.156 1.714 1.00 94.56 191 SER A O 1
ATOM 1534 N N . TRP A 1 192 ? 12.202 -14.935 1.212 1.00 94.62 192 TRP A N 1
ATOM 1535 C CA . TRP A 1 192 ? 12.747 -15.524 2.439 1.00 94.62 192 TRP A CA 1
ATOM 1536 C C . TRP A 1 192 ? 12.558 -14.655 3.688 1.00 94.62 192 TRP A C 1
ATOM 1538 O O . TRP A 1 192 ? 12.802 -15.124 4.799 1.00 94.62 192 TRP A O 1
ATOM 1548 N N . LEU A 1 193 ? 12.088 -13.409 3.545 1.00 92.06 193 LEU A N 1
ATOM 1549 C CA . LEU A 1 193 ? 11.749 -12.552 4.689 1.00 92.06 193 LEU A CA 1
ATOM 1550 C C . LEU A 1 193 ? 10.516 -13.050 5.463 1.00 92.06 193 LEU A C 1
ATOM 1552 O O . LEU A 1 193 ? 10.294 -12.620 6.593 1.00 92.06 193 LEU A O 1
ATOM 1556 N N . SER A 1 194 ? 9.716 -13.942 4.871 1.00 90.12 194 SER A N 1
ATOM 1557 C CA . SER A 1 194 ? 8.627 -14.655 5.549 1.00 90.12 194 SER A CA 1
ATOM 1558 C C . SER A 1 194 ? 9.052 -16.051 6.007 1.00 90.12 194 SER A C 1
ATOM 1560 O O . SER A 1 194 ? 9.903 -16.698 5.401 1.00 90.12 194 SER A O 1
ATOM 1562 N N . SER A 1 195 ? 8.396 -16.556 7.057 1.00 88.62 195 SER A N 1
ATOM 1563 C CA . SER A 1 195 ? 8.501 -17.955 7.485 1.00 88.62 195 SER A CA 1
ATOM 1564 C C . SER A 1 195 ? 7.099 -18.579 7.591 1.00 88.62 195 SER A C 1
ATOM 1566 O O . SER A 1 195 ? 6.347 -18.205 8.497 1.00 88.62 195 SER A O 1
ATOM 1568 N N . PRO A 1 196 ? 6.713 -19.505 6.687 1.00 91.44 196 PRO A N 1
ATOM 1569 C CA . PRO A 1 196 ? 7.497 -20.009 5.551 1.00 91.44 196 PRO A CA 1
ATOM 1570 C C . PRO A 1 196 ? 7.735 -18.938 4.461 1.00 91.44 196 PRO A C 1
ATOM 1572 O O . PRO A 1 196 ? 6.972 -17.971 4.410 1.00 91.44 196 PRO A O 1
ATOM 1575 N N . PRO A 1 197 ? 8.755 -19.104 3.594 1.00 94.81 197 PRO A N 1
ATOM 1576 C CA . PRO A 1 197 ? 9.000 -18.201 2.466 1.00 94.81 197 PRO A CA 1
ATOM 1577 C C . PRO A 1 197 ? 7.777 -18.074 1.555 1.00 94.81 197 PRO A C 1
ATOM 1579 O O . PRO A 1 197 ? 7.030 -19.041 1.383 1.00 94.81 197 PRO A O 1
ATOM 1582 N N . LEU A 1 198 ? 7.567 -16.888 0.977 1.00 93.12 198 LEU A N 1
ATOM 1583 C CA . LEU A 1 198 ? 6.448 -16.652 0.059 1.00 93.12 198 LEU A CA 1
ATOM 1584 C C . LEU A 1 198 ? 6.729 -17.267 -1.315 1.00 93.12 198 LEU A C 1
ATOM 1586 O O . LEU A 1 198 ? 7.834 -17.133 -1.834 1.00 93.12 198 LEU A O 1
ATOM 1590 N N . ASP A 1 199 ? 5.724 -17.871 -1.947 1.00 93.50 199 ASP A N 1
ATOM 1591 C CA . ASP A 1 199 ? 5.838 -18.250 -3.360 1.00 93.50 199 ASP A CA 1
ATOM 1592 C C . ASP A 1 199 ? 6.181 -17.013 -4.208 1.00 93.50 199 ASP A C 1
ATOM 1594 O O . ASP A 1 199 ? 5.720 -15.912 -3.900 1.00 93.50 199 ASP A O 1
ATOM 1598 N N . LEU A 1 200 ? 7.003 -17.196 -5.244 1.00 94.44 200 LEU A N 1
ATOM 1599 C CA . LEU A 1 200 ? 7.596 -16.125 -6.048 1.00 94.44 200 LEU A CA 1
ATOM 1600 C C . LEU A 1 200 ? 7.459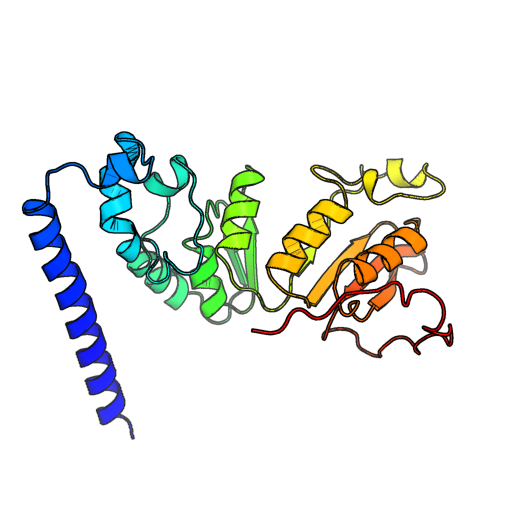 -16.424 -7.547 1.00 94.44 200 LEU A C 1
ATOM 1602 O O . LEU A 1 200 ? 7.795 -17.518 -7.999 1.00 94.44 200 LEU A O 1
ATOM 1606 N N . GLU A 1 201 ? 7.039 -15.424 -8.319 1.00 91.12 201 GLU A N 1
ATOM 1607 C CA . GLU A 1 201 ? 7.040 -15.436 -9.784 1.00 91.12 201 GLU A CA 1
ATOM 1608 C C . GLU A 1 201 ? 7.567 -14.102 -10.324 1.00 91.12 201 GLU A C 1
ATOM 1610 O O . GLU A 1 201 ? 7.183 -13.035 -9.849 1.00 91.12 201 GLU A O 1
ATOM 1615 N N . ILE A 1 202 ? 8.458 -14.157 -11.318 1.00 92.94 202 ILE A N 1
ATOM 1616 C CA . ILE A 1 202 ? 9.041 -12.978 -11.969 1.00 92.94 202 ILE A CA 1
ATOM 1617 C C . ILE A 1 202 ? 8.607 -12.974 -13.437 1.00 92.94 202 ILE A C 1
ATOM 1619 O O . ILE A 1 202 ? 9.034 -13.818 -14.223 1.00 92.94 202 ILE A O 1
ATOM 1623 N N . GLU A 1 203 ? 7.795 -11.991 -13.814 1.00 87.38 203 GLU A N 1
ATOM 1624 C CA . GLU A 1 203 ? 7.285 -11.796 -15.168 1.00 87.38 203 GLU A CA 1
ATOM 1625 C C . GLU A 1 203 ? 8.018 -10.635 -15.873 1.00 87.38 203 GLU A C 1
ATOM 1627 O O . GLU A 1 203 ? 7.939 -9.480 -15.439 1.00 87.38 203 GLU A O 1
ATOM 1632 N N . PRO A 1 204 ? 8.738 -10.877 -16.981 1.00 89.19 204 PRO A N 1
ATOM 1633 C CA . PRO A 1 204 ? 9.330 -9.809 -17.780 1.00 89.19 204 PRO A CA 1
ATOM 1634 C C . PRO A 1 204 ? 8.276 -9.066 -18.620 1.00 89.19 204 PRO A C 1
ATOM 1636 O O . PRO A 1 204 ? 7.513 -9.668 -19.369 1.00 89.19 204 PRO A O 1
ATOM 1639 N N . ASN A 1 205 ? 8.291 -7.730 -18.580 1.00 69.50 205 ASN A N 1
ATOM 1640 C CA . ASN A 1 205 ? 7.337 -6.888 -19.310 1.00 69.50 205 ASN A CA 1
ATOM 1641 C C . ASN A 1 205 ? 7.958 -6.304 -20.584 1.00 69.50 205 ASN A C 1
ATOM 1643 O O . ASN A 1 205 ? 8.908 -5.514 -20.515 1.00 69.50 205 ASN A O 1
ATOM 1647 N N . TYR A 1 206 ? 7.379 -6.610 -21.747 1.00 78.62 206 TYR A N 1
ATOM 1648 C CA . TYR A 1 206 ? 7.848 -6.134 -23.053 1.00 78.62 206 TYR A CA 1
ATOM 1649 C C . TYR A 1 206 ? 6.886 -5.120 -23.679 1.00 78.62 206 TYR A C 1
ATOM 1651 O O . TYR A 1 206 ? 5.673 -5.287 -23.652 1.00 78.62 206 TYR A O 1
ATOM 1659 N N . VAL A 1 207 ? 7.438 -4.086 -24.319 1.00 65.50 207 VAL A N 1
ATOM 1660 C CA . VAL A 1 207 ? 6.683 -3.155 -25.176 1.00 65.50 207 VAL A CA 1
ATOM 1661 C C . VAL A 1 207 ? 7.432 -3.001 -26.492 1.00 65.50 207 VAL A C 1
ATOM 1663 O O . VAL A 1 207 ? 8.597 -2.594 -26.488 1.00 65.50 207 VAL A O 1
ATOM 1666 N N . HIS A 1 208 ? 6.780 -3.323 -27.612 1.00 79.06 208 HIS A N 1
ATOM 1667 C CA . HIS A 1 208 ? 7.405 -3.380 -28.944 1.00 79.06 208 HIS A CA 1
ATOM 1668 C C . HIS A 1 208 ? 8.707 -4.203 -28.934 1.00 79.06 208 HIS A C 1
ATOM 1670 O O . HIS A 1 208 ? 9.757 -3.710 -29.340 1.00 79.06 208 HIS A O 1
ATOM 1676 N N . ASN A 1 209 ? 8.662 -5.410 -28.360 1.00 83.88 209 ASN A N 1
ATOM 1677 C CA . ASN A 1 209 ? 9.803 -6.320 -28.160 1.00 83.88 209 ASN A CA 1
ATOM 1678 C C . ASN A 1 209 ? 10.960 -5.772 -27.303 1.00 83.88 209 ASN A C 1
ATOM 1680 O O . ASN A 1 209 ? 11.983 -6.432 -27.154 1.00 83.88 209 ASN A O 1
ATOM 1684 N N . ASN A 1 210 ? 10.808 -4.597 -26.689 1.00 64.31 210 ASN A N 1
ATOM 1685 C CA . ASN A 1 210 ? 11.803 -4.040 -25.783 1.00 64.31 210 ASN A CA 1
ATOM 1686 C C . ASN A 1 210 ? 11.405 -4.321 -24.335 1.00 64.31 210 ASN A C 1
ATOM 1688 O O . ASN A 1 210 ? 10.347 -3.865 -23.895 1.00 64.31 210 ASN A O 1
ATOM 1692 N N . LEU A 1 211 ? 12.274 -5.002 -23.584 1.00 81.00 211 LEU A N 1
ATOM 1693 C CA . LEU A 1 211 ? 12.100 -5.221 -22.148 1.00 81.00 211 LEU A CA 1
ATOM 1694 C C . LEU A 1 211 ? 12.056 -3.869 -21.416 1.00 81.00 211 LEU A C 1
ATOM 1696 O O . LEU A 1 211 ? 12.964 -3.042 -21.549 1.00 81.00 211 LEU A O 1
ATOM 1700 N N . LYS A 1 212 ? 10.985 -3.619 -20.660 1.00 75.31 212 LYS A N 1
ATOM 1701 C CA . LYS A 1 212 ? 10.768 -2.359 -19.929 1.00 75.31 212 LYS A CA 1
ATOM 1702 C C . LYS A 1 212 ? 11.051 -2.486 -18.441 1.00 75.31 212 LYS A C 1
ATOM 1704 O O . LYS A 1 212 ? 11.638 -1.565 -17.876 1.00 75.31 212 LYS A O 1
ATOM 1709 N N . GLY A 1 213 ? 10.701 -3.621 -17.858 1.00 84.19 213 GLY A N 1
ATOM 1710 C CA . GLY A 1 213 ? 10.835 -3.915 -16.438 1.00 84.19 213 GLY A CA 1
ATOM 1711 C C . GLY A 1 213 ? 10.430 -5.353 -16.155 1.00 84.19 213 GLY A C 1
ATOM 1712 O O . GLY A 1 213 ? 10.080 -6.089 -17.080 1.00 84.19 213 GLY A O 1
ATOM 1713 N N . VAL A 1 214 ? 10.443 -5.727 -14.886 1.00 88.94 214 VAL A N 1
ATOM 1714 C CA . VAL A 1 214 ? 9.926 -7.013 -14.407 1.00 88.94 214 VAL A CA 1
ATOM 1715 C C . VAL A 1 214 ? 8.816 -6.757 -13.392 1.00 88.94 214 VAL A C 1
ATOM 1717 O O . VAL A 1 214 ? 8.910 -5.821 -12.598 1.00 88.94 214 VAL A O 1
ATOM 1720 N N . THR A 1 215 ? 7.753 -7.552 -13.441 1.00 89.50 215 THR A N 1
ATOM 1721 C CA . THR A 1 215 ? 6.715 -7.593 -12.412 1.00 89.50 215 THR A CA 1
ATOM 1722 C C . THR A 1 215 ? 6.964 -8.829 -11.575 1.00 89.50 215 THR A C 1
ATOM 1724 O O . THR A 1 215 ? 7.092 -9.924 -12.106 1.00 89.50 215 THR A O 1
ATOM 1727 N N . VAL A 1 216 ? 7.067 -8.647 -10.271 1.00 94.81 216 VAL A N 1
ATOM 1728 C CA . VAL A 1 216 ? 7.329 -9.716 -9.321 1.00 94.81 216 VAL A CA 1
ATOM 1729 C C . VAL A 1 216 ? 6.075 -9.943 -8.498 1.00 94.81 216 VAL A C 1
ATOM 1731 O O . VAL A 1 216 ? 5.555 -8.998 -7.907 1.00 94.81 216 VAL A O 1
ATOM 1734 N N . TYR A 1 217 ? 5.601 -11.179 -8.456 1.00 90.44 217 TYR A N 1
ATOM 1735 C CA . TYR A 1 217 ? 4.424 -11.607 -7.714 1.00 90.44 217 TYR A CA 1
ATOM 1736 C C . TYR A 1 217 ? 4.859 -12.465 -6.530 1.00 90.44 217 TYR A C 1
ATOM 1738 O O . TYR A 1 217 ? 5.686 -13.362 -6.683 1.00 90.44 217 TYR A O 1
ATOM 1746 N N . PHE A 1 218 ? 4.281 -12.194 -5.361 1.00 94.44 218 PHE A N 1
ATOM 1747 C CA . PHE A 1 218 ? 4.544 -12.913 -4.120 1.00 94.44 218 PHE A CA 1
ATOM 1748 C C . PHE A 1 218 ? 3.250 -13.461 -3.519 1.00 94.44 218 PHE A C 1
ATOM 1750 O O . PHE A 1 218 ? 2.214 -12.794 -3.559 1.00 94.44 218 PHE A O 1
ATOM 1757 N N . GLY A 1 219 ? 3.325 -14.635 -2.892 1.00 92.25 219 GLY A N 1
ATOM 1758 C CA . GLY A 1 219 ? 2.221 -15.231 -2.139 1.00 92.25 219 GLY A CA 1
ATOM 1759 C C . GLY A 1 219 ? 1.193 -15.947 -3.019 1.00 92.25 219 GLY A C 1
ATOM 1760 O O . GLY A 1 219 ? 1.516 -16.492 -4.069 1.00 92.25 219 GLY A O 1
ATOM 1761 N N . GLY A 1 220 ? -0.075 -15.954 -2.600 1.00 86.81 220 GLY A N 1
ATOM 1762 C CA . GLY A 1 220 ? -1.141 -16.756 -3.220 1.00 86.81 220 GLY A CA 1
ATOM 1763 C C . GLY A 1 220 ? -1.655 -16.251 -4.574 1.00 86.81 220 GLY A C 1
ATOM 1764 O O . GLY A 1 220 ? -2.652 -16.770 -5.070 1.00 86.81 220 GLY A O 1
ATOM 1765 N N . ILE A 1 221 ? -1.019 -15.225 -5.144 1.00 83.31 221 ILE A N 1
ATOM 1766 C CA . ILE A 1 221 ? -1.344 -14.642 -6.458 1.00 83.31 221 ILE A CA 1
ATOM 1767 C C . ILE A 1 221 ? -0.410 -15.121 -7.576 1.00 83.31 221 ILE A C 1
ATOM 1769 O O . ILE A 1 221 ? -0.606 -14.744 -8.727 1.00 83.31 221 ILE A O 1
ATOM 1773 N N . VAL A 1 222 ? 0.589 -15.937 -7.237 1.00 86.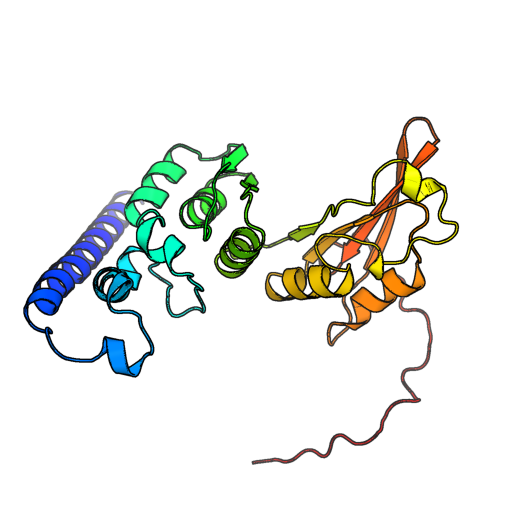50 222 VAL A N 1
ATOM 1774 C CA . VAL A 1 222 ? 1.488 -16.589 -8.191 1.00 86.50 222 VAL A CA 1
ATOM 1775 C C . VAL A 1 222 ? 0.698 -17.607 -9.025 1.00 86.50 222 VAL A C 1
ATOM 1777 O O . VAL A 1 222 ? -0.016 -18.447 -8.474 1.00 86.50 222 VAL A O 1
ATOM 1780 N N . ALA A 1 223 ? 0.798 -17.525 -10.355 1.00 68.31 223 ALA A N 1
ATOM 1781 C CA . ALA A 1 223 ? -0.007 -18.321 -11.285 1.00 68.31 223 ALA A CA 1
ATOM 1782 C C . ALA A 1 223 ? 0.442 -19.790 -11.346 1.00 68.31 223 ALA A C 1
ATOM 1784 O O . ALA A 1 223 ? -0.379 -20.689 -11.547 1.00 68.31 223 ALA A O 1
ATOM 1785 N N . ALA A 1 224 ? 1.735 -20.043 -11.136 1.00 58.22 224 ALA A N 1
ATOM 1786 C CA . ALA A 1 224 ? 2.294 -21.375 -10.955 1.00 58.22 224 ALA A CA 1
ATOM 1787 C C . ALA A 1 224 ? 3.438 -21.305 -9.932 1.00 58.22 224 ALA A C 1
ATOM 1789 O O . ALA A 1 224 ? 4.386 -20.552 -10.155 1.00 58.22 224 ALA A O 1
ATOM 1790 N N . PRO A 1 225 ? 3.390 -22.062 -8.817 1.00 54.12 225 PRO A N 1
ATOM 1791 C CA . PRO A 1 225 ? 4.486 -22.059 -7.857 1.00 54.12 225 PRO A CA 1
ATOM 1792 C C . PRO A 1 225 ? 5.774 -22.468 -8.573 1.00 54.12 225 PRO A C 1
ATOM 1794 O O . PRO A 1 225 ? 5.786 -23.461 -9.309 1.00 54.12 225 PRO A O 1
ATOM 1797 N N . HIS A 1 226 ? 6.850 -21.702 -8.367 1.00 48.44 226 HIS A N 1
ATOM 1798 C CA . HIS A 1 226 ? 8.166 -22.068 -8.878 1.00 48.44 226 HIS A CA 1
ATOM 1799 C C . HIS A 1 226 ? 8.459 -23.516 -8.444 1.00 48.44 226 HIS A C 1
ATOM 1801 O O . HIS A 1 226 ? 8.191 -23.854 -7.281 1.00 48.44 226 HIS A O 1
ATOM 1807 N N . PRO A 1 227 ? 8.952 -24.406 -9.330 1.00 43.91 227 PRO A N 1
ATOM 1808 C CA . PRO A 1 227 ? 9.327 -25.749 -8.916 1.00 43.91 227 PRO A CA 1
ATOM 1809 C C . PRO A 1 227 ? 10.310 -25.581 -7.767 1.00 43.91 227 PRO A C 1
ATOM 1811 O O . PRO A 1 227 ? 11.349 -24.957 -7.968 1.00 43.91 227 PRO A O 1
ATOM 1814 N N . ARG A 1 228 ? 9.952 -26.063 -6.566 1.00 49.50 228 ARG A N 1
ATOM 1815 C CA . ARG A 1 228 ? 10.840 -26.050 -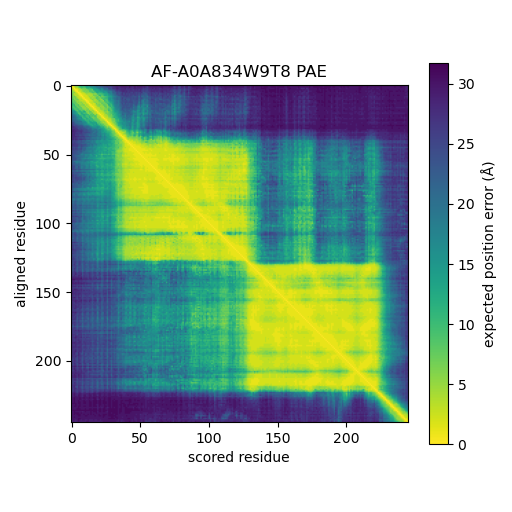5.399 1.00 49.50 228 ARG A CA 1
ATOM 1816 C C . ARG A 1 228 ? 12.167 -26.618 -5.867 1.00 49.50 228 ARG A C 1
ATOM 1818 O O . ARG A 1 228 ? 12.258 -27.823 -6.114 1.00 49.50 228 ARG A O 1
ATOM 1825 N N . SER A 1 229 ? 13.149 -25.749 -6.082 1.00 39.19 229 SER A N 1
ATOM 1826 C CA . SER A 1 229 ? 14.458 -26.193 -6.498 1.00 39.19 229 SER A CA 1
ATOM 1827 C C . SER A 1 229 ? 14.953 -27.097 -5.383 1.00 39.19 229 SER A C 1
ATOM 1829 O O . SER A 1 229 ? 14.848 -26.822 -4.187 1.00 39.19 229 SER A O 1
ATOM 1831 N N . MET A 1 230 ? 15.341 -28.274 -5.830 1.00 38.47 230 MET A N 1
ATOM 1832 C CA . MET A 1 230 ? 15.811 -29.404 -5.070 1.00 38.47 230 MET A CA 1
ATOM 1833 C C . MET A 1 230 ? 17.141 -29.026 -4.402 1.00 38.47 230 MET A C 1
ATOM 1835 O O . MET A 1 230 ? 18.203 -29.418 -4.866 1.00 38.47 230 MET A O 1
ATOM 1839 N N . PHE A 1 231 ? 17.083 -28.232 -3.333 1.00 38.31 231 PHE A N 1
ATOM 1840 C CA . PHE A 1 231 ? 18.194 -28.005 -2.419 1.00 38.31 231 PHE A CA 1
ATOM 1841 C C . PHE A 1 231 ? 17.763 -28.442 -1.022 1.00 38.31 231 PHE A C 1
ATOM 1843 O O . PHE A 1 231 ? 16.913 -27.838 -0.373 1.00 38.31 231 PHE A O 1
ATOM 1850 N N . ASP A 1 232 ? 18.336 -29.571 -0.618 1.00 33.47 232 ASP A N 1
ATOM 1851 C CA . ASP A 1 232 ? 18.223 -30.215 0.682 1.00 33.47 232 ASP A CA 1
ATOM 1852 C C . ASP A 1 232 ? 18.162 -29.220 1.856 1.00 33.47 232 ASP A C 1
ATOM 1854 O O . ASP A 1 232 ? 19.149 -28.576 2.216 1.00 33.47 232 ASP A O 1
ATOM 1858 N N . CYS A 1 233 ? 17.025 -29.196 2.556 1.00 33.41 233 CYS A N 1
ATOM 1859 C CA . CYS A 1 233 ? 16.862 -28.580 3.878 1.00 33.41 233 CYS A CA 1
ATOM 1860 C C . CYS A 1 233 ? 17.592 -29.352 5.004 1.00 33.41 233 CYS A C 1
ATOM 1862 O O . CYS A 1 233 ? 17.097 -29.420 6.128 1.00 33.41 233 CYS A O 1
ATOM 1864 N N . ASN A 1 234 ? 18.772 -29.925 4.748 1.00 34.88 234 ASN A N 1
ATOM 1865 C CA . ASN A 1 234 ? 19.511 -30.715 5.739 1.00 34.88 234 ASN A CA 1
ATOM 1866 C C . ASN A 1 234 ? 20.698 -29.997 6.408 1.00 34.88 234 ASN A C 1
ATOM 1868 O O . ASN A 1 234 ? 21.407 -30.637 7.180 1.00 34.88 234 ASN A O 1
ATOM 1872 N N . LEU A 1 235 ? 20.903 -28.683 6.218 1.00 39.16 235 LEU A N 1
ATOM 1873 C CA . LEU A 1 235 ? 22.088 -28.006 6.787 1.00 39.16 235 LEU A CA 1
ATOM 1874 C C . LEU A 1 235 ? 21.866 -26.852 7.780 1.00 39.16 235 LEU A C 1
ATOM 1876 O O . LEU A 1 235 ? 22.844 -26.303 8.275 1.00 39.16 235 LEU A O 1
ATOM 1880 N N . TYR A 1 236 ? 20.634 -26.531 8.182 1.00 34.53 236 TYR A N 1
ATOM 1881 C CA . TYR A 1 236 ? 20.399 -25.577 9.284 1.00 34.53 236 TYR A CA 1
ATOM 1882 C C . TYR A 1 236 ? 19.376 -26.093 10.297 1.00 34.53 236 TYR A C 1
ATOM 1884 O O . TYR A 1 236 ? 18.396 -25.440 10.639 1.00 34.53 236 TYR A O 1
ATOM 1892 N N . ARG A 1 237 ? 19.643 -27.281 10.847 1.00 34.66 237 ARG A N 1
ATOM 1893 C CA . ARG A 1 237 ? 19.083 -27.700 12.137 1.00 34.66 237 ARG A CA 1
ATOM 1894 C C . ARG A 1 237 ? 20.079 -27.332 13.241 1.00 34.66 237 ARG A C 1
ATOM 1896 O O . ARG A 1 237 ? 20.777 -28.195 13.759 1.00 34.66 237 ARG A O 1
ATOM 1903 N N . LYS A 1 238 ? 20.165 -26.046 13.591 1.00 32.31 238 LYS A N 1
ATOM 1904 C CA . LYS A 1 238 ? 20.729 -25.616 14.880 1.00 32.31 238 LYS A CA 1
ATOM 1905 C C . LYS A 1 238 ? 19.576 -25.250 15.811 1.00 32.31 238 LYS A C 1
ATOM 1907 O O . LYS A 1 238 ? 18.953 -24.208 15.674 1.00 32.31 238 LYS A O 1
ATOM 1912 N N . GLU A 1 239 ? 19.263 -26.226 16.660 1.00 33.44 239 GLU A N 1
ATOM 1913 C CA . GLU A 1 239 ? 18.714 -26.116 18.015 1.00 33.44 239 GLU A CA 1
ATOM 1914 C C . GLU A 1 239 ? 17.798 -24.918 18.317 1.00 33.44 239 GLU A C 1
ATOM 1916 O O . GLU A 1 239 ? 18.225 -23.895 18.841 1.00 33.44 239 GLU A O 1
ATOM 1921 N N . ILE A 1 240 ? 16.491 -25.112 18.118 1.00 27.70 240 ILE A N 1
ATOM 1922 C CA . ILE A 1 240 ? 15.483 -24.435 18.940 1.00 27.70 240 ILE A CA 1
ATOM 1923 C C . ILE A 1 240 ? 15.013 -25.444 19.985 1.00 27.70 240 ILE A C 1
ATOM 1925 O O . ILE A 1 240 ? 14.279 -26.393 19.700 1.00 27.70 240 ILE A O 1
ATOM 1929 N N . ILE A 1 241 ? 15.501 -25.235 21.203 1.00 27.19 241 ILE A N 1
ATOM 1930 C CA . ILE A 1 241 ? 15.069 -25.907 22.423 1.00 27.19 241 ILE A CA 1
ATOM 1931 C C . ILE A 1 241 ? 13.579 -25.601 22.624 1.00 27.19 241 ILE A C 1
ATOM 1933 O O . ILE A 1 241 ? 13.181 -24.450 22.800 1.00 27.19 241 ILE A O 1
ATOM 1937 N N . LYS A 1 242 ? 12.744 -26.645 22.600 1.00 23.88 242 LYS A N 1
ATOM 1938 C CA . LYS A 1 242 ? 11.366 -26.586 23.096 1.00 23.88 242 LYS A CA 1
ATOM 1939 C C . LYS A 1 242 ? 11.408 -26.365 24.608 1.00 23.88 242 LYS A C 1
ATOM 1941 O O . LYS A 1 242 ? 11.813 -27.268 25.334 1.00 23.88 242 LYS A O 1
ATOM 1946 N N . LEU A 1 243 ? 10.916 -25.226 25.082 1.00 24.25 243 LEU A N 1
ATOM 1947 C CA . LEU A 1 243 ? 10.426 -25.101 26.454 1.00 24.25 243 LEU A CA 1
ATOM 1948 C C . LEU A 1 243 ? 8.907 -25.289 26.423 1.00 24.25 243 LEU A C 1
ATOM 1950 O O . LEU A 1 243 ? 8.191 -24.506 25.804 1.00 24.25 243 LEU A O 1
ATOM 1954 N N . HIS A 1 244 ? 8.446 -26.384 27.028 1.00 25.66 244 HIS A N 1
ATOM 1955 C CA . HIS A 1 244 ? 7.050 -26.560 27.422 1.00 25.66 244 HIS A CA 1
ATOM 1956 C C . HIS A 1 244 ? 6.790 -25.765 28.705 1.00 25.66 244 HIS A C 1
ATOM 1958 O O . HIS A 1 244 ? 7.611 -25.807 29.621 1.00 25.66 244 HIS A O 1
ATOM 1964 N N . CYS A 1 245 ? 5.613 -25.148 28.774 1.00 28.27 245 CYS A N 1
ATOM 1965 C CA . CYS A 1 245 ? 4.745 -25.219 29.945 1.00 28.27 245 CYS A CA 1
ATOM 1966 C C . CYS A 1 245 ? 3.430 -25.849 29.481 1.00 28.27 245 CYS A C 1
ATOM 1968 O O . CYS A 1 245 ? 3.001 -25.505 28.353 1.00 28.27 245 CYS A O 1
#

Mean predicted aligned error: 15.21 Å

Organism: NCBI:txid362788

Solvent-accessible surface area (backbone atoms only — not comparable to full-atom values): 14305 Å² total; per-residue (Å²): 134,68,69,69,56,56,53,53,52,51,49,52,52,52,51,52,54,48,52,56,53,52,46,60,55,47,61,76,68,64,83,73,78,63,51,66,78,72,74,48,54,80,91,47,42,76,41,62,80,39,38,61,55,43,33,82,60,39,91,80,64,56,57,76,56,79,64,38,60,74,68,53,47,39,36,76,58,22,45,61,57,16,68,76,39,52,78,31,78,44,78,35,76,73,25,46,45,21,42,46,48,49,31,30,53,78,36,23,77,42,64,50,70,35,51,91,48,68,67,32,46,52,27,17,50,64,54,33,85,47,80,63,43,80,44,71,65,54,67,74,60,85,63,47,74,79,43,82,65,38,55,51,72,71,32,44,99,55,32,45,66,62,53,47,54,60,43,48,76,52,24,67,22,36,36,39,50,42,60,66,43,46,43,63,66,64,59,52,52,58,30,61,75,39,89,74,56,40,45,54,37,80,45,78,40,66,58,94,89,38,78,66,22,30,39,34,32,26,23,90,72,39,92,61,73,58,77,78,73,91,67,81,90,79,80,79,88,76,82,81,81,84,80,86,131

Nearest PDB structures (foldseek):
  3gdh-assembly3_C  TM=5.209E-01  e=5.465E-21  Homo sapiens
  3gdh-assembly2_B  TM=5.226E-01  e=5.298E-20  Homo sapiens
  3egi-assembly1_A  TM=5.482E-01  e=1.817E-14  Homo sapiens
  3egi-assembly1_D  TM=5.413E-01  e=6.027E-14  Homo sapiens
  6zqg-assembly1_JL  TM=3.079E-01  e=4.856E-03  Saccharomyces cerevisiae S288C

Radius of gyration: 23.25 Å; Cα contacts (8 Å, |Δi|>4): 334; chains: 1; bounding box: 64×50×64 Å

InterPro domains:
  IPR019012 RNA cap guanine-N2 methyltransferase [PF09445] (88-129)
  IPR019012 RNA cap guanine-N2 methyltransferase [PF09445] (130-219)
  IPR029063 S-adenosyl-L-methionine-dependent methyltransferase superfamily [G3DSA:3.40.50.150] (39-129)
  IPR029063 S-adenosyl-L-methionine-dependent methyltransferase superfamily [G3DSA:3.40.50.150] (130-226)
  IPR029063 S-adenosyl-L-methionine-dependent methyltransferase superfamily [SSF53335] (49-184)

Sequence (245 aa):
MSAKNTLKQRSRRRSKKRKCKSQRRRVKIFKNGKAAKEGISPLVEKYWFQRYCLFSKYDEGIKMDEEGWFSVTPEEIAIRHAERCTDKVVIDSFSGVGGNAIQFAKKCCHVIAIDIDPEKVALAMNNAKGDIVFLSPPWGGPSYKNIQTFTLDLLKPRDGYTMFQIAQAITPNIIMFLPRNVDPNQVEELSWLSSPPLDLEIEPNYVHNNLKGVTVYFGGIVAAPHPRSMFDCNLYRKEIIKLHC

pLDDT: mean 74.86, std 18.55, range [23.88, 97.56]